Protein AF-A0A225EDK9-F1 (afdb_monomer_lite)

Foldseek 3Di:
DDLVVLLVVCVVDPQLDLVPPPDPVSNVCCVVDVVSVVVSVVVVVVVVVVVPPDDPPVVVVVVVVVVCVVCVPPPPPPPDPDPPPDPPPCVVVVVVVVVVVVVVVVVVVVPPDPLVPVQLVLLVVLLVLLLVLLVDPDLVVSVVSCVVPLVVSVVCLVPRPHDPLSSVLSVLSSVSSVVSSVDNQLLVQLVSLLVSLVSLLVQLLVLLPDPPRQVVNLSSLQSSLSSCPRGNPVSLVVLVVVCPPPPVSVVSSVVSVVSVVVSLV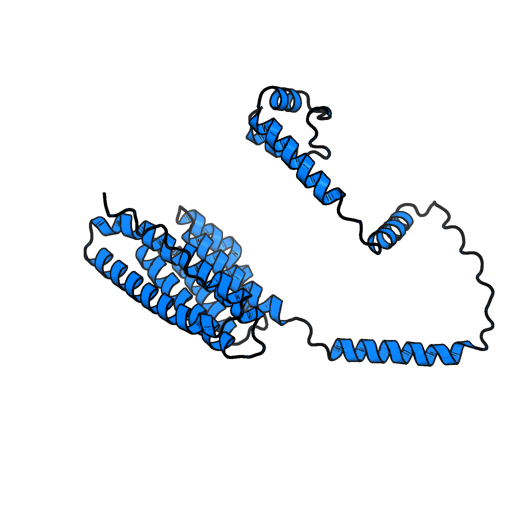SLVVSLVSHDPSSNVSSPPPPPPPPPPPPD

Organism: NCBI:txid1908690

Sequence (295 aa):
MICEQARDWLLRADDPHPDRCPVRVVRAHLQSCGACRQYALDLIRVEGVVRAVPTPAAAHRSQTAFLARLNPTVPVPNPKPMPRRSRAGSWRWVVAASLFVGVATLTFFLTPTRQAHADSEIVEQLVEWNIRLSESKTPAERDRLYQEQSASLRERVQTAKLPERDQALAQQLLDHGAWLTEHDDPLDEAEHFQELADTVLDHLETTAGSSSSGPASETYARLHNKITTHGVNANMTKAERQAQQDEKKKQRLSLIEKRQKKQAEKIAVLAEKLTEAAKKHVKPGRAKHANKAAN

Secondary structure (DSSP, 8-state):
--HHHHHHHHHH-S---GGG---HHHHHHHHH-HHHHHHHHHHHHHHHHHHHSPPPHHHHHHHHHHHHHH-TTS------------TTS-HHHHHHHHHHHHHHHHHHHHS--SGGGHHHHHHHHHHHHHHHHHH-SSHHHHHHHHHHHHHHHHHHHHHS---HHHHHHHHHHHHHHHHHHH---HHHHHHHHHHHHHHHHHHHHHHHTSTT-HHHHHHHHHHHHHIIIIIIIHHHHHHHHHHTT-HHHHHHHHHHHHHHHHHHHHHHHHTTTS-HHHHHHHS----GGGGSS--

Structure (mmCIF, N/CA/C/O backbone):
data_AF-A0A225EDK9-F1
#
_entry.id   AF-A0A225EDK9-F1
#
loop_
_atom_site.group_PDB
_atom_site.id
_atom_site.type_symbol
_atom_site.label_atom_id
_atom_site.label_alt_id
_atom_site.label_comp_id
_atom_site.label_asym_id
_atom_site.label_entity_id
_atom_site.label_seq_id
_atom_site.pdbx_PDB_ins_code
_atom_site.Cartn_x
_atom_site.Cartn_y
_atom_site.Cartn_z
_atom_site.occupancy
_atom_site.B_iso_or_equiv
_atom_site.auth_seq_id
_atom_site.auth_comp_id
_atom_site.auth_asym_id
_atom_site.auth_atom_id
_atom_site.pdbx_PDB_model_num
ATOM 1 N N . MET A 1 1 ? -32.410 19.963 -8.214 1.00 92.69 1 MET A N 1
ATOM 2 C CA . MET A 1 1 ? -31.171 19.182 -8.417 1.00 92.69 1 MET A CA 1
ATOM 3 C C . MET A 1 1 ? -30.314 19.327 -7.175 1.00 92.69 1 MET A C 1
ATOM 5 O O . MET A 1 1 ? -30.179 20.448 -6.690 1.00 92.69 1 MET A O 1
ATOM 9 N N . ILE A 1 2 ? -29.812 18.213 -6.644 1.00 97.62 2 ILE A N 1
ATOM 10 C CA . ILE A 1 2 ? -28.906 18.199 -5.484 1.00 97.62 2 ILE A CA 1
ATOM 11 C C . ILE A 1 2 ? -27.446 18.368 -5.935 1.00 97.62 2 ILE A C 1
ATOM 13 O O . ILE A 1 2 ? -27.133 18.130 -7.101 1.00 97.62 2 ILE A O 1
ATOM 17 N N . CYS A 1 3 ? -26.557 18.775 -5.023 1.00 97.88 3 CYS A N 1
ATOM 18 C CA . CYS A 1 3 ? -25.160 19.098 -5.346 1.00 97.88 3 CYS A CA 1
ATOM 19 C C . CYS A 1 3 ? -24.399 17.935 -6.000 1.00 97.88 3 CYS A C 1
ATOM 21 O O . CYS A 1 3 ? -23.605 18.161 -6.906 1.00 97.88 3 CYS A O 1
ATOM 23 N N . GLU A 1 4 ? -24.652 16.701 -5.566 1.00 97.25 4 GLU A N 1
ATOM 24 C CA . GLU A 1 4 ? -24.021 15.495 -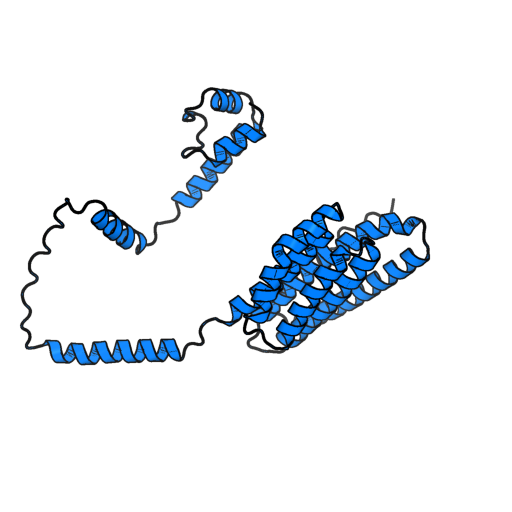6.115 1.00 97.25 4 GLU A CA 1
ATOM 25 C C . GLU A 1 4 ? -24.347 15.309 -7.602 1.00 97.25 4 GLU A C 1
ATOM 27 O O . GLU A 1 4 ? -23.446 15.250 -8.430 1.00 97.25 4 GLU A O 1
ATOM 32 N N . GLN A 1 5 ? -25.630 15.384 -7.969 1.00 97.06 5 GLN A N 1
ATOM 33 C CA . GLN A 1 5 ? -26.075 15.307 -9.365 1.00 97.06 5 GLN A CA 1
ATOM 34 C C . GLN A 1 5 ? -25.492 16.430 -10.236 1.00 97.06 5 GLN A C 1
ATOM 36 O O . GLN A 1 5 ? -25.184 16.212 -11.405 1.00 97.06 5 GLN A O 1
ATOM 41 N N . ALA A 1 6 ? -25.350 17.638 -9.681 1.00 97.38 6 ALA A N 1
ATOM 42 C CA . ALA A 1 6 ? -24.742 18.756 -10.396 1.00 97.38 6 ALA A CA 1
ATOM 43 C C . ALA A 1 6 ? -23.239 18.529 -10.640 1.00 97.38 6 ALA A C 1
ATOM 45 O O . ALA A 1 6 ? -22.747 18.842 -11.722 1.00 97.38 6 ALA A O 1
ATOM 46 N N . ARG A 1 7 ? -22.518 17.960 -9.663 1.00 97.25 7 ARG A N 1
ATOM 47 C CA . ARG A 1 7 ? -21.095 17.604 -9.794 1.00 97.25 7 ARG A CA 1
ATOM 48 C C . ARG A 1 7 ? -20.882 16.490 -10.811 1.00 97.25 7 ARG A C 1
ATOM 50 O O . ARG A 1 7 ? -20.038 16.640 -11.687 1.00 97.25 7 ARG A O 1
ATOM 57 N N . ASP A 1 8 ? -21.688 15.436 -10.747 1.00 97.25 8 ASP A N 1
ATOM 58 C CA . ASP A 1 8 ? -21.642 14.338 -11.714 1.00 97.25 8 ASP A CA 1
ATOM 59 C C . ASP A 1 8 ? -21.910 14.822 -13.137 1.00 97.25 8 ASP A C 1
ATOM 61 O O . ASP A 1 8 ? -21.251 14.387 -14.081 1.00 97.25 8 ASP A O 1
ATOM 65 N N . TRP A 1 9 ? -22.855 15.752 -13.302 1.00 97.19 9 TRP A N 1
ATOM 66 C CA . TRP A 1 9 ? -23.107 16.362 -14.601 1.00 97.19 9 TRP A CA 1
ATOM 67 C C . TRP A 1 9 ? -21.900 17.174 -15.088 1.00 97.19 9 TRP A C 1
ATOM 69 O O . TRP A 1 9 ? -21.488 17.003 -16.232 1.00 97.19 9 TRP A O 1
ATOM 79 N N . LEU A 1 10 ? -21.301 18.009 -14.227 1.00 97.00 10 LEU A N 1
ATOM 80 C CA . LEU A 1 10 ? -20.118 18.811 -14.571 1.00 97.00 10 LEU A CA 1
ATOM 81 C C . LEU A 1 10 ? -18.926 17.947 -15.004 1.00 97.00 10 LEU A C 1
ATOM 83 O O . LEU A 1 10 ? -18.198 18.344 -15.905 1.00 97.00 10 LEU A O 1
ATOM 87 N N . LEU A 1 11 ? -18.747 16.768 -14.403 1.00 97.00 11 LEU A N 1
ATOM 88 C CA . LEU A 1 11 ? -17.681 15.828 -14.765 1.00 97.00 11 LEU A CA 1
ATOM 89 C C . LEU A 1 11 ? -17.900 15.130 -16.115 1.00 97.00 11 LEU A C 1
ATOM 91 O O . LEU A 1 11 ? -16.948 14.607 -16.688 1.00 97.00 11 LEU A O 1
ATOM 95 N N . ARG A 1 12 ? -19.141 15.087 -16.612 1.00 96.00 12 ARG A N 1
ATOM 96 C CA . ARG A 1 12 ? -19.501 14.440 -17.886 1.00 96.00 12 ARG A CA 1
ATOM 97 C C . ARG A 1 12 ? -19.715 15.426 -19.031 1.00 96.00 12 ARG A C 1
ATOM 99 O O . ARG A 1 12 ? -19.874 14.991 -20.166 1.00 96.00 12 ARG A O 1
ATOM 106 N N . ALA A 1 13 ? -19.802 16.720 -18.740 1.00 95.62 13 ALA A N 1
ATOM 107 C CA . ALA A 1 13 ? -20.041 17.747 -19.741 1.00 95.62 13 ALA A CA 1
ATOM 108 C C . ALA A 1 13 ? -18.763 18.052 -20.538 1.00 95.62 13 ALA A C 1
ATOM 110 O O . ALA A 1 13 ? -17.690 18.181 -19.956 1.00 95.62 13 ALA A O 1
ATOM 111 N N . ASP A 1 14 ? -18.901 18.241 -21.853 1.00 94.62 14 ASP A N 1
ATOM 112 C CA . ASP A 1 14 ? -17.787 18.650 -22.725 1.00 94.62 14 ASP A CA 1
ATOM 113 C C . ASP A 1 14 ? -17.281 20.073 -22.422 1.00 94.62 14 ASP A C 1
ATOM 115 O O . ASP A 1 14 ? -16.133 20.401 -22.713 1.00 94.62 14 ASP A O 1
ATOM 119 N N . ASP A 1 15 ? -18.147 20.929 -21.868 1.00 94.81 15 ASP A N 1
ATOM 120 C CA . ASP A 1 15 ? -17.827 22.299 -21.460 1.00 94.81 15 ASP A CA 1
ATOM 121 C C . ASP A 1 15 ? -18.422 22.565 -20.057 1.00 94.81 15 ASP A C 1
ATOM 123 O O . ASP A 1 15 ? -19.650 22.682 -19.922 1.00 94.81 15 ASP A O 1
ATOM 127 N N . PRO A 1 16 ? -17.593 22.652 -18.995 1.00 94.62 16 PRO A N 1
ATOM 128 C CA . PRO A 1 16 ? -18.059 22.897 -17.631 1.00 94.62 16 PRO A CA 1
ATOM 129 C C . PRO A 1 16 ? -18.402 24.374 -17.357 1.00 94.62 16 PRO A C 1
ATOM 131 O O . PRO A 1 16 ? -18.722 24.721 -16.216 1.00 94.62 16 PRO A O 1
ATOM 134 N N . HIS A 1 17 ? -18.348 25.268 -18.356 1.00 95.25 17 HIS A N 1
ATOM 135 C CA . HIS A 1 17 ? -18.571 26.698 -18.143 1.00 95.25 17 HIS A CA 1
ATOM 136 C C . HIS A 1 17 ? -20.023 27.007 -17.715 1.00 95.25 17 HIS A C 1
ATOM 138 O O . HIS A 1 17 ? -20.964 26.733 -18.471 1.00 95.25 17 HIS A O 1
ATOM 144 N N . PRO A 1 18 ? -20.247 27.652 -16.546 1.00 90.12 18 PRO A N 1
ATOM 145 C CA . PRO A 1 18 ? -21.593 27.910 -16.021 1.00 90.12 18 PRO A CA 1
ATOM 146 C C . PRO A 1 18 ? -22.511 28.661 -16.995 1.00 90.12 18 PRO A C 1
ATOM 148 O O . PRO A 1 18 ? -23.692 28.335 -17.119 1.00 90.12 18 PRO A O 1
ATOM 151 N N . ASP A 1 19 ? -21.953 29.629 -17.725 1.00 92.44 19 ASP A N 1
ATOM 152 C CA . ASP A 1 19 ? -22.689 30.486 -18.663 1.00 92.44 19 ASP A CA 1
ATOM 153 C C . ASP A 1 19 ? -23.064 29.774 -19.970 1.00 92.44 19 ASP A C 1
ATOM 155 O O . ASP A 1 19 ? -24.011 30.173 -20.650 1.00 92.44 19 ASP A O 1
ATOM 159 N N . ARG A 1 20 ? -22.353 28.692 -20.312 1.00 92.50 20 ARG A N 1
ATOM 160 C CA . ARG A 1 20 ? -22.563 27.903 -21.536 1.00 92.50 20 ARG A CA 1
ATOM 161 C C . ARG A 1 20 ? -23.328 26.607 -21.291 1.00 92.50 20 ARG A C 1
ATOM 163 O O . ARG A 1 20 ? -23.677 25.922 -22.246 1.00 92.50 20 ARG A O 1
ATOM 170 N N . CYS A 1 21 ? -23.654 26.294 -20.036 1.00 92.38 21 CYS A N 1
ATOM 171 C CA . CYS A 1 21 ? -24.360 25.073 -19.662 1.00 92.38 21 CYS A CA 1
ATOM 172 C C . CYS A 1 21 ? -25.733 24.982 -20.367 1.00 92.38 21 CYS A C 1
ATOM 174 O O . CYS A 1 21 ? -26.620 25.786 -20.054 1.00 92.38 21 CYS A O 1
ATOM 176 N N . PRO A 1 22 ? -25.967 24.025 -21.290 1.00 92.81 22 PRO A N 1
ATOM 177 C CA . PRO A 1 22 ? -27.216 23.942 -22.055 1.00 92.81 22 PRO A CA 1
ATOM 178 C C . PRO A 1 22 ? -28.409 23.492 -21.197 1.00 92.81 22 PRO A C 1
ATOM 180 O O . PRO A 1 22 ? -29.563 23.779 -21.521 1.00 92.81 22 PRO A O 1
ATOM 183 N N . VAL A 1 23 ? -28.150 22.822 -20.070 1.00 96.50 23 VAL A N 1
ATOM 184 C CA . VAL A 1 23 ? -29.186 22.273 -19.191 1.00 96.50 23 VAL A CA 1
ATOM 185 C C . VAL A 1 23 ? -29.660 23.337 -18.200 1.00 96.50 23 VAL A C 1
ATOM 187 O O . VAL A 1 23 ? -28.969 23.673 -17.238 1.00 96.50 23 VAL A O 1
ATOM 190 N N . ARG A 1 24 ? -30.889 23.837 -18.394 1.00 97.00 24 ARG A N 1
ATOM 191 C CA . ARG A 1 24 ? -31.486 24.900 -17.557 1.00 97.00 24 ARG A CA 1
ATOM 192 C C . ARG A 1 24 ? -31.464 24.583 -16.057 1.00 97.00 24 ARG A C 1
ATOM 194 O O . ARG A 1 24 ? -31.187 25.474 -15.261 1.00 97.00 24 ARG A O 1
ATOM 201 N N . VAL A 1 25 ? -31.721 23.329 -15.674 1.00 97.19 25 VAL A N 1
ATOM 202 C CA . VAL A 1 25 ? -31.756 22.904 -14.260 1.00 97.19 25 VAL A CA 1
ATOM 203 C C . VAL A 1 25 ? -30.377 22.990 -13.598 1.00 97.19 25 VAL A C 1
ATOM 205 O O . VAL A 1 25 ? -30.271 23.457 -12.466 1.00 97.19 25 VAL A O 1
ATOM 208 N N . VAL A 1 26 ? -29.319 22.590 -14.308 1.00 96.94 26 VAL A N 1
ATOM 209 C CA . VAL A 1 26 ? -27.936 22.684 -13.817 1.00 96.94 26 VAL A CA 1
ATOM 210 C C . VAL A 1 26 ? -27.524 24.149 -13.722 1.00 96.94 26 VAL A C 1
ATOM 212 O O . VAL A 1 26 ? -27.013 24.577 -12.691 1.00 96.94 26 VAL A O 1
ATOM 215 N N . ARG A 1 27 ? -27.828 24.951 -14.751 1.00 97.56 27 ARG A N 1
ATOM 216 C CA . ARG A 1 27 ? -27.540 26.390 -14.763 1.00 97.56 27 ARG A CA 1
ATOM 217 C C . ARG A 1 27 ? -28.178 27.114 -13.575 1.00 97.56 27 ARG A C 1
ATOM 219 O O . ARG A 1 27 ? -27.490 27.858 -12.882 1.00 97.56 27 ARG A O 1
ATOM 226 N N . ALA A 1 28 ? -29.458 26.857 -13.303 1.00 97.12 28 ALA A N 1
ATOM 227 C CA . ALA A 1 28 ? -30.152 27.423 -12.146 1.00 97.12 28 ALA A CA 1
ATOM 228 C C . ALA A 1 28 ? -29.476 27.018 -10.822 1.00 97.12 28 ALA A C 1
ATOM 230 O O . ALA A 1 28 ? -29.284 27.856 -9.944 1.00 97.12 28 ALA A O 1
ATOM 231 N N . HIS A 1 29 ? -29.035 25.761 -10.701 1.00 98.06 29 HIS A N 1
ATOM 232 C CA . HIS A 1 29 ? -28.317 25.288 -9.516 1.00 98.06 29 HIS A CA 1
ATOM 233 C C . HIS A 1 29 ? -26.944 25.962 -9.341 1.00 98.06 29 HIS A C 1
ATOM 235 O O . HIS A 1 29 ? -26.608 26.378 -8.236 1.00 98.06 29 HIS A O 1
ATOM 241 N N . LEU A 1 30 ? -26.157 26.125 -10.411 1.00 97.50 30 LEU A N 1
ATOM 242 C CA . LEU A 1 30 ? -24.870 26.845 -10.372 1.00 97.50 30 LEU A CA 1
ATOM 243 C C . LEU A 1 30 ? -25.045 28.340 -10.064 1.00 97.50 30 LEU A C 1
ATOM 245 O O . LEU A 1 30 ? -24.148 28.986 -9.512 1.00 97.50 30 LEU A O 1
ATOM 249 N N . GLN A 1 31 ? -26.207 28.901 -10.403 1.00 97.25 31 GLN A N 1
ATOM 250 C CA . GLN A 1 31 ? -26.555 30.267 -10.039 1.00 97.25 31 GLN A CA 1
ATOM 251 C C . GLN A 1 31 ? -26.843 30.401 -8.542 1.00 97.25 31 GLN A C 1
ATOM 253 O O . GLN A 1 31 ? -26.356 31.357 -7.941 1.00 97.25 31 GLN A O 1
ATOM 258 N N . SER A 1 32 ? -27.556 29.439 -7.945 1.00 97.56 32 SER A N 1
ATOM 259 C CA . SER A 1 32 ? -27.961 29.474 -6.535 1.00 97.56 32 SER A CA 1
ATOM 260 C C . SER A 1 32 ? -26.950 28.866 -5.552 1.00 97.56 32 SER A C 1
ATOM 262 O O . SER A 1 32 ? -26.993 29.182 -4.368 1.00 97.56 32 SER A O 1
ATOM 264 N N . CYS A 1 33 ? -26.057 27.976 -5.997 1.00 98.31 33 CYS A N 1
ATOM 265 C CA . CYS A 1 33 ? -25.121 27.250 -5.134 1.00 98.31 33 CYS A CA 1
ATOM 266 C C . CYS A 1 33 ? -23.667 27.696 -5.356 1.00 98.31 33 CYS A C 1
ATOM 268 O O . CYS A 1 33 ? -23.026 27.316 -6.340 1.00 98.31 33 CYS A O 1
ATOM 270 N N . GLY A 1 34 ? -23.112 28.444 -4.395 1.00 97.62 34 GLY A N 1
ATOM 271 C CA . GLY A 1 34 ? -21.727 28.931 -4.452 1.00 97.62 34 GLY A CA 1
ATOM 272 C C . GLY A 1 34 ? -20.676 27.815 -4.494 1.00 97.62 34 GLY A C 1
ATOM 273 O O . GLY A 1 34 ? -19.709 27.918 -5.244 1.00 97.62 34 GLY A O 1
ATOM 274 N N . ALA A 1 35 ?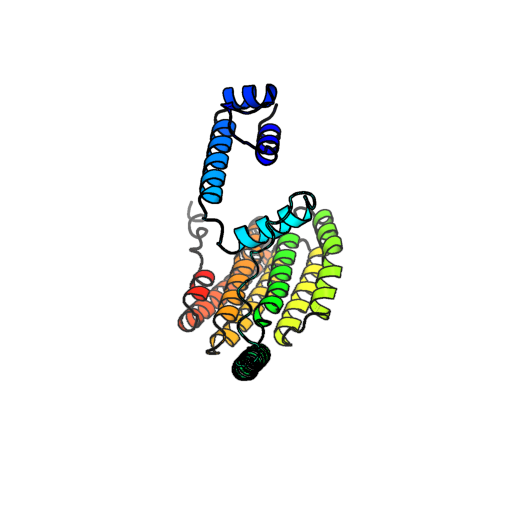 -20.888 26.712 -3.767 1.00 97.50 35 ALA A N 1
ATOM 275 C CA . ALA A 1 35 ? -19.952 25.585 -3.746 1.00 97.50 35 ALA A CA 1
ATOM 276 C C . ALA A 1 35 ? -19.851 24.876 -5.108 1.00 97.50 35 ALA A C 1
ATOM 278 O O . ALA A 1 35 ? -18.752 24.579 -5.573 1.00 97.50 35 ALA A O 1
ATOM 279 N N . CYS A 1 36 ? -20.984 24.634 -5.775 1.00 97.75 36 CYS A N 1
ATOM 280 C CA . CYS A 1 36 ? -20.991 24.037 -7.112 1.00 97.75 36 CYS A CA 1
ATOM 281 C C . CYS A 1 36 ? -20.452 25.006 -8.172 1.00 97.75 36 CYS A C 1
ATOM 283 O O . CYS A 1 36 ? -19.769 24.572 -9.097 1.00 97.75 36 CYS A O 1
ATOM 285 N N . ARG A 1 37 ? -20.683 26.319 -8.019 1.00 98.00 37 ARG A N 1
ATOM 286 C CA . ARG A 1 37 ? -20.066 27.333 -8.885 1.00 98.00 37 ARG A CA 1
ATOM 287 C C . ARG A 1 37 ? -18.541 27.335 -8.760 1.00 98.00 37 ARG A C 1
ATOM 289 O O . ARG A 1 37 ? -17.860 27.337 -9.780 1.00 98.00 37 ARG A O 1
ATOM 296 N N . GLN A 1 38 ? -18.013 27.304 -7.537 1.00 97.56 38 GLN A N 1
ATOM 297 C CA . GLN A 1 38 ? -16.568 27.248 -7.303 1.00 97.56 38 GLN A CA 1
ATOM 298 C C . GLN A 1 38 ? -15.956 25.979 -7.905 1.00 97.56 38 GLN A C 1
ATOM 300 O O . GLN A 1 38 ? -14.953 26.058 -8.605 1.00 97.56 38 GLN A O 1
ATOM 305 N N . TYR A 1 39 ? -16.613 24.832 -7.715 1.00 97.38 39 TYR A N 1
ATOM 306 C CA . TYR A 1 39 ? -16.188 23.567 -8.310 1.00 97.38 39 TYR A CA 1
ATOM 307 C C . TYR A 1 39 ? -16.114 23.631 -9.847 1.00 97.38 39 TYR A C 1
ATOM 309 O O . TYR A 1 39 ? -15.130 23.186 -10.432 1.00 97.38 39 TYR A O 1
ATOM 317 N N . ALA A 1 40 ? -17.101 24.250 -10.508 1.00 97.69 40 ALA A N 1
ATOM 318 C CA . ALA A 1 40 ? -17.065 24.466 -11.956 1.00 97.69 40 ALA A CA 1
ATOM 319 C C . ALA A 1 40 ? -15.884 25.361 -12.387 1.00 97.69 40 ALA A C 1
ATOM 321 O O . ALA A 1 40 ? -15.204 25.051 -13.361 1.00 97.69 40 ALA A O 1
ATOM 322 N N . LEU A 1 41 ? -15.591 26.436 -11.644 1.00 97.19 41 LEU A N 1
ATOM 323 C CA . LEU A 1 41 ? -14.433 27.302 -11.916 1.00 97.19 41 LEU A CA 1
ATOM 324 C C . LEU A 1 41 ? -13.097 26.565 -11.747 1.00 97.19 41 LEU A C 1
ATOM 326 O O . LEU A 1 41 ? -12.165 26.790 -12.521 1.00 97.19 41 LEU A O 1
ATOM 330 N N . ASP A 1 42 ? -12.998 25.677 -10.759 1.00 97.06 42 ASP A N 1
ATOM 331 C CA . ASP A 1 42 ? -11.804 24.861 -10.549 1.00 97.06 42 ASP A CA 1
ATOM 332 C C . ASP A 1 42 ? -11.608 23.845 -11.687 1.00 97.06 42 ASP A C 1
ATOM 334 O O . ASP A 1 42 ? -10.482 23.688 -12.165 1.00 97.06 42 ASP A O 1
ATOM 338 N N . LEU A 1 43 ? -12.686 23.232 -12.196 1.00 97.25 43 LEU A N 1
ATOM 339 C CA . LEU A 1 43 ? -12.631 22.372 -13.387 1.00 97.25 43 LEU A CA 1
ATOM 340 C C . LEU A 1 43 ? -12.153 23.139 -14.628 1.00 97.25 43 LEU A C 1
ATOM 342 O O . LEU A 1 43 ? -11.243 22.671 -15.307 1.00 97.25 43 LEU A O 1
ATOM 346 N N . ILE A 1 44 ? -12.683 24.344 -14.873 1.00 97.38 44 ILE A N 1
ATOM 347 C CA . ILE A 1 44 ? -12.242 25.212 -15.983 1.00 97.38 44 ILE A CA 1
ATOM 348 C C . ILE A 1 44 ? -10.746 25.530 -15.863 1.00 97.38 44 ILE A C 1
ATOM 350 O O . ILE A 1 44 ? -10.022 25.515 -16.859 1.00 97.38 44 ILE A O 1
ATOM 354 N N . ARG A 1 45 ? -10.253 25.796 -14.645 1.00 97.50 45 ARG A N 1
ATOM 355 C CA . ARG A 1 45 ? -8.824 26.050 -14.405 1.00 97.50 45 ARG A CA 1
ATOM 356 C C . ARG A 1 45 ? -7.976 24.830 -14.767 1.00 97.50 45 ARG A C 1
ATOM 358 O O . ARG A 1 45 ? -6.973 24.986 -15.459 1.00 97.50 45 ARG A O 1
ATOM 365 N N . VAL A 1 46 ? -8.359 23.638 -14.303 1.00 96.44 46 VAL A N 1
ATOM 366 C CA . VAL A 1 46 ? -7.634 22.387 -14.591 1.00 96.44 46 VAL A CA 1
ATOM 367 C C . VAL A 1 46 ? -7.637 22.093 -16.087 1.00 96.44 46 VAL A C 1
ATOM 369 O O . VAL A 1 46 ? -6.581 21.827 -16.658 1.00 96.44 46 VAL A O 1
ATOM 372 N N . GLU A 1 47 ? -8.792 22.207 -16.740 1.00 96.00 47 GLU A N 1
ATOM 373 C CA . GLU A 1 47 ? -8.910 22.023 -18.184 1.00 96.00 47 GLU A CA 1
ATOM 374 C C . GLU A 1 47 ? -8.024 23.014 -18.951 1.00 96.00 47 GLU A C 1
ATOM 376 O O . GLU A 1 47 ? -7.311 22.622 -19.875 1.00 96.00 47 GLU A O 1
ATOM 381 N N . GLY A 1 48 ? -7.999 24.282 -18.531 1.00 96.00 48 GLY A N 1
ATOM 382 C CA . GLY A 1 48 ? -7.128 25.304 -19.106 1.00 96.00 48 GLY A CA 1
ATOM 383 C C . GLY A 1 48 ? -5.643 24.950 -18.999 1.00 96.00 48 GLY A C 1
ATOM 384 O O . GLY A 1 48 ? -4.917 25.068 -19.984 1.00 96.00 48 GLY A O 1
ATOM 385 N N . VAL A 1 49 ? -5.196 24.455 -17.839 1.00 96.44 49 VAL A N 1
ATOM 386 C CA . VAL A 1 49 ? -3.810 23.992 -17.642 1.00 96.44 49 VAL A CA 1
ATOM 387 C C . VAL A 1 49 ? -3.491 22.812 -18.559 1.00 96.44 49 VAL A C 1
ATOM 389 O O . VAL A 1 49 ? -2.447 22.813 -19.206 1.00 96.44 49 VAL A O 1
ATOM 392 N N . VAL A 1 50 ? -4.394 21.833 -18.662 1.00 95.00 50 VAL A N 1
ATOM 393 C CA . VAL A 1 50 ? -4.205 20.655 -19.522 1.00 95.00 50 VAL A CA 1
ATOM 394 C C . VAL A 1 50 ? -4.155 21.049 -21.001 1.00 95.00 50 VAL A C 1
ATOM 396 O O . VAL A 1 50 ? -3.272 20.593 -21.722 1.00 95.00 50 VAL A O 1
ATOM 399 N N . ARG A 1 51 ? -5.046 21.937 -21.458 1.00 93.88 51 ARG A N 1
ATOM 400 C CA . ARG A 1 51 ? -5.063 22.435 -22.846 1.00 93.88 51 ARG A CA 1
ATOM 401 C C . ARG A 1 51 ? -3.856 23.311 -23.190 1.00 93.88 51 ARG A C 1
ATOM 403 O O . ARG A 1 51 ? -3.492 23.394 -24.359 1.00 93.88 51 ARG A O 1
ATOM 410 N N . ALA A 1 52 ? -3.243 23.960 -22.201 1.00 95.19 52 ALA A N 1
ATOM 411 C CA . ALA A 1 52 ? -2.030 24.752 -22.390 1.00 95.19 52 ALA A CA 1
ATOM 412 C C . ALA A 1 52 ? -0.765 23.890 -22.557 1.00 95.19 52 ALA A C 1
ATOM 414 O O . ALA A 1 52 ? 0.268 24.408 -22.986 1.00 95.19 52 ALA A O 1
ATOM 415 N N . VAL A 1 53 ? -0.822 22.588 -22.245 1.00 93.12 53 VAL A N 1
ATOM 416 C CA . VAL A 1 53 ? 0.298 21.676 -22.497 1.00 93.12 53 VAL A CA 1
ATOM 417 C C . VAL A 1 53 ? 0.505 21.566 -24.014 1.00 93.12 53 VAL A C 1
ATOM 419 O O . VAL A 1 53 ? -0.415 21.159 -24.729 1.00 93.12 53 VAL A O 1
ATOM 422 N N . PRO A 1 54 ? 1.695 21.917 -24.541 1.00 92.00 54 PRO A N 1
ATOM 423 C CA . PRO A 1 54 ? 1.937 21.877 -25.973 1.00 92.00 54 PRO A CA 1
ATOM 424 C C . PRO A 1 54 ? 1.764 20.450 -26.486 1.00 92.00 54 PRO A C 1
ATOM 426 O O . PRO A 1 54 ? 2.328 19.496 -25.944 1.00 92.00 54 PRO A O 1
ATOM 429 N N . THR A 1 55 ? 0.990 20.305 -27.560 1.00 89.50 55 THR A N 1
ATOM 430 C CA . THR A 1 55 ? 0.840 19.016 -28.231 1.00 89.50 55 THR A CA 1
ATOM 431 C C . THR A 1 55 ? 2.220 18.560 -28.720 1.00 89.50 55 THR A C 1
ATOM 433 O O . THR A 1 55 ? 2.892 19.315 -29.430 1.00 89.50 55 THR A O 1
ATOM 436 N N . PRO A 1 56 ? 2.692 17.354 -28.351 1.00 88.38 56 PRO A N 1
ATOM 437 C CA . PRO A 1 56 ? 4.001 16.892 -28.786 1.00 88.38 56 PRO A CA 1
ATOM 438 C C . PRO A 1 56 ? 4.037 16.836 -30.315 1.00 88.38 56 PRO A C 1
ATOM 440 O O . PRO A 1 56 ? 3.092 16.371 -30.950 1.00 88.38 56 PRO A O 1
ATOM 443 N N . ALA A 1 57 ? 5.147 17.257 -30.928 1.00 83.31 57 ALA A N 1
ATOM 444 C CA . ALA A 1 57 ? 5.269 17.356 -32.389 1.00 83.31 57 ALA A CA 1
ATOM 445 C C . ALA A 1 57 ? 4.959 16.037 -33.137 1.00 83.31 57 ALA A C 1
ATOM 447 O O . ALA A 1 57 ? 4.594 16.039 -34.313 1.00 83.31 57 ALA A O 1
ATOM 448 N N . ALA A 1 58 ? 5.090 14.888 -32.466 1.00 86.12 58 ALA A N 1
ATOM 449 C CA . ALA A 1 58 ? 4.713 13.587 -33.010 1.00 86.12 58 ALA A CA 1
ATOM 450 C C . ALA A 1 58 ? 3.188 13.393 -33.140 1.00 86.12 58 ALA A C 1
ATOM 452 O O . ALA A 1 58 ? 2.748 12.744 -34.087 1.00 86.12 58 ALA A O 1
ATOM 453 N N . ALA A 1 59 ? 2.385 13.986 -32.253 1.00 88.75 59 ALA A N 1
ATOM 454 C CA . ALA A 1 59 ? 0.932 13.826 -32.248 1.00 88.75 59 ALA A CA 1
ATOM 455 C C . ALA A 1 59 ? 0.254 14.496 -33.457 1.00 88.75 59 ALA A C 1
ATOM 457 O O . ALA A 1 59 ? -0.706 13.956 -33.996 1.00 88.75 59 ALA A O 1
ATOM 458 N N . HIS A 1 60 ? 0.800 15.598 -33.983 1.00 85.44 60 HIS A N 1
ATOM 459 C CA . HIS A 1 60 ? 0.304 16.176 -35.240 1.00 85.44 60 HIS A CA 1
ATOM 460 C C . HIS A 1 60 ? 0.487 15.225 -36.434 1.00 85.44 60 HIS A C 1
ATOM 462 O O . HIS A 1 60 ? -0.372 15.146 -37.315 1.00 85.44 60 HIS A O 1
ATOM 468 N N . ARG A 1 61 ? 1.586 14.458 -36.459 1.00 83.06 61 ARG A N 1
ATOM 469 C CA . ARG A 1 61 ? 1.844 13.470 -37.520 1.00 83.06 61 ARG A CA 1
ATOM 470 C C . ARG A 1 61 ? 0.900 12.272 -37.424 1.00 83.06 61 ARG A C 1
ATOM 472 O O . ARG A 1 61 ? 0.409 11.811 -38.449 1.00 83.06 61 ARG A O 1
ATOM 479 N N . SER A 1 62 ? 0.606 11.787 -36.219 1.00 83.75 62 SER A N 1
ATOM 480 C CA . SER A 1 62 ? -0.364 10.699 -36.044 1.00 83.75 62 SER A CA 1
ATOM 481 C C . SER A 1 62 ? -1.798 11.155 -36.320 1.00 83.75 62 SER A C 1
ATOM 483 O O . SER A 1 62 ? -2.533 10.434 -36.988 1.00 83.75 62 SER A O 1
ATOM 485 N N . GLN A 1 63 ? -2.181 12.363 -35.897 1.00 89.69 63 GLN A N 1
ATOM 486 C CA . GLN A 1 63 ? -3.503 12.932 -36.164 1.00 89.69 63 GLN A CA 1
ATOM 487 C C . GLN A 1 63 ? -3.753 13.111 -37.666 1.00 89.69 63 GLN A C 1
ATOM 489 O O . GLN A 1 63 ? -4.792 12.695 -38.168 1.00 89.69 63 GLN A O 1
ATOM 494 N N . THR A 1 64 ? -2.795 13.676 -38.405 1.00 85.81 64 THR A N 1
ATOM 495 C CA . THR A 1 64 ? -2.910 13.837 -39.867 1.00 85.81 64 THR A CA 1
ATOM 496 C C . THR A 1 64 ? -2.990 12.491 -40.587 1.00 85.81 64 THR A C 1
ATOM 498 O O . THR A 1 64 ? -3.854 12.312 -41.444 1.00 85.81 64 THR A O 1
ATOM 501 N N . ALA A 1 65 ? -2.162 11.515 -40.199 1.00 86.19 65 ALA A N 1
ATOM 502 C CA . ALA A 1 65 ? -2.227 10.161 -40.746 1.00 86.19 65 ALA A CA 1
ATOM 503 C C . ALA A 1 65 ? -3.563 9.460 -40.437 1.00 86.19 65 ALA A C 1
ATOM 505 O O . ALA A 1 65 ? -4.089 8.739 -41.282 1.00 86.19 65 ALA A O 1
ATOM 506 N N . PHE A 1 66 ? -4.123 9.673 -39.245 1.00 87.94 66 PHE A N 1
ATOM 507 C CA . PHE A 1 66 ? -5.415 9.119 -38.847 1.00 87.94 66 PHE A CA 1
ATOM 508 C C . PHE A 1 66 ? -6.577 9.761 -39.615 1.00 87.94 66 PHE A C 1
ATOM 510 O O . PHE A 1 66 ? -7.400 9.047 -40.184 1.00 87.94 66 PHE A O 1
ATOM 517 N N . LEU A 1 67 ? -6.614 11.093 -39.716 1.00 87.75 67 LEU A N 1
ATOM 518 C CA . LEU A 1 67 ? -7.647 11.811 -40.470 1.00 87.75 67 LEU A CA 1
ATOM 519 C C . LEU A 1 67 ? -7.627 11.455 -41.964 1.00 87.75 67 LEU A C 1
ATOM 521 O O . LEU A 1 67 ? -8.687 11.304 -42.568 1.00 87.75 67 LEU A O 1
ATOM 525 N N . ALA A 1 68 ? -6.441 11.233 -42.540 1.00 85.00 68 ALA A N 1
ATOM 526 C CA . ALA A 1 68 ? -6.301 10.755 -43.915 1.00 85.00 68 ALA A CA 1
ATOM 527 C C . ALA A 1 68 ? -6.903 9.351 -44.131 1.00 85.00 68 ALA A C 1
ATOM 529 O O . ALA A 1 68 ? -7.349 9.043 -45.232 1.00 85.00 68 ALA A O 1
ATOM 530 N N . ARG A 1 69 ? -6.951 8.501 -43.093 1.00 85.00 69 ARG A N 1
ATOM 531 C CA . ARG A 1 69 ? -7.612 7.184 -43.163 1.00 85.00 69 ARG A CA 1
ATOM 532 C C . ARG A 1 69 ? -9.133 7.286 -43.076 1.00 85.00 69 ARG A C 1
ATOM 534 O O . ARG A 1 69 ? -9.814 6.468 -43.682 1.00 85.00 69 ARG A O 1
ATOM 541 N N . LEU A 1 70 ? -9.655 8.256 -42.323 1.00 87.50 70 LEU A N 1
ATOM 542 C CA . LEU A 1 70 ? -11.100 8.430 -42.133 1.00 87.50 70 LEU A CA 1
ATOM 543 C C . LEU A 1 70 ? -11.793 9.093 -43.330 1.00 87.50 70 LEU A C 1
ATOM 545 O O . LEU A 1 70 ? -12.952 8.793 -43.587 1.00 87.50 70 LEU A O 1
ATOM 549 N N . ASN A 1 71 ? -11.093 9.957 -44.071 1.00 81.38 71 ASN A N 1
ATOM 550 C CA . ASN A 1 71 ? -11.611 10.599 -45.282 1.00 81.38 71 ASN A CA 1
ATOM 551 C C . ASN A 1 71 ? -10.740 10.260 -46.505 1.00 81.38 71 ASN A C 1
ATOM 553 O O . ASN A 1 71 ? -9.961 11.102 -46.958 1.00 81.38 71 ASN A O 1
ATOM 557 N N . PRO A 1 72 ? -10.882 9.049 -47.081 1.00 71.06 72 PRO A N 1
ATOM 558 C CA . PRO A 1 72 ? -10.105 8.627 -48.250 1.00 71.06 72 PRO A CA 1
ATOM 559 C C . PRO A 1 72 ? -10.424 9.430 -49.525 1.00 71.06 72 PRO A C 1
ATOM 561 O O . PRO A 1 72 ? -9.730 9.297 -50.528 1.00 71.06 72 PRO A O 1
ATOM 564 N N . THR A 1 73 ? -11.470 10.261 -49.503 1.00 73.00 73 THR A N 1
ATOM 565 C CA . THR A 1 73 ? -11.924 11.089 -50.627 1.00 73.00 73 THR A CA 1
ATOM 566 C C . THR A 1 73 ? -11.206 12.428 -50.750 1.00 73.00 73 THR A C 1
ATOM 568 O O . THR A 1 73 ? -11.384 13.099 -51.764 1.00 73.00 73 THR A O 1
ATOM 571 N N . VAL A 1 74 ? -10.383 12.831 -49.776 1.00 65.31 74 VAL A N 1
ATOM 572 C CA . VAL A 1 74 ? -9.490 13.980 -49.965 1.00 65.31 74 VAL A CA 1
ATOM 573 C C . VAL A 1 74 ? -8.298 13.482 -50.782 1.00 65.31 74 VAL A C 1
ATOM 575 O O . VAL A 1 74 ? -7.512 12.692 -50.253 1.00 65.31 74 VAL A O 1
ATOM 578 N N . PRO A 1 75 ? -8.135 13.895 -52.055 1.00 64.31 75 PRO A N 1
ATOM 579 C CA . PRO A 1 75 ? -6.960 13.528 -52.824 1.00 64.31 75 PRO A CA 1
ATOM 580 C C . PRO A 1 75 ? -5.742 14.067 -52.081 1.00 64.31 75 PRO A C 1
ATOM 582 O O . PRO A 1 75 ? -5.513 15.277 -52.028 1.00 64.31 75 PRO A O 1
ATOM 585 N N . VAL A 1 76 ? -4.980 13.164 -51.463 1.00 64.62 76 VAL A N 1
ATOM 586 C CA . VAL A 1 76 ? -3.674 13.496 -50.902 1.00 64.62 76 VAL A CA 1
ATOM 587 C C . VAL A 1 76 ? -2.901 14.131 -52.055 1.00 64.62 76 VAL A C 1
ATOM 589 O O . VAL A 1 76 ? -2.783 13.481 -53.099 1.00 64.62 76 VAL A O 1
ATOM 592 N N . PRO A 1 77 ? -2.447 15.396 -51.941 1.00 62.81 77 PRO A N 1
ATOM 593 C CA . PRO A 1 77 ? -1.725 16.047 -53.017 1.00 62.81 77 PRO A CA 1
ATOM 594 C C . PRO A 1 77 ? -0.576 15.129 -53.391 1.00 62.81 77 PRO A C 1
ATOM 596 O O . PRO A 1 77 ? 0.284 14.831 -52.560 1.00 62.81 77 PRO A O 1
ATOM 599 N N . ASN A 1 78 ? -0.649 14.621 -54.621 1.00 61.62 78 ASN A N 1
ATOM 600 C CA . ASN A 1 78 ? 0.296 13.660 -55.150 1.00 61.62 78 ASN A CA 1
ATOM 601 C C . ASN A 1 78 ? 1.680 14.264 -54.901 1.00 61.62 78 ASN A C 1
ATOM 603 O O . ASN A 1 78 ? 1.935 15.363 -55.415 1.00 61.62 78 ASN A O 1
ATOM 607 N N . PRO A 1 79 ? 2.524 13.661 -54.040 1.00 64.88 79 PRO A N 1
ATOM 608 C CA . PRO A 1 79 ? 3.809 14.251 -53.720 1.00 64.88 79 PRO A CA 1
ATOM 609 C C . PRO A 1 79 ? 4.509 14.491 -55.051 1.00 64.88 79 PRO A C 1
ATOM 611 O O . PRO A 1 79 ? 4.658 13.552 -55.838 1.00 64.88 79 PRO A O 1
ATOM 614 N N . LYS A 1 80 ? 4.836 15.763 -55.345 1.00 59.47 80 LYS A N 1
ATOM 615 C CA . LYS A 1 80 ? 5.498 16.147 -56.598 1.00 59.47 80 LYS A CA 1
ATOM 616 C C . LYS A 1 80 ? 6.608 15.130 -56.841 1.00 59.47 80 LYS A C 1
ATOM 618 O O . LYS A 1 80 ? 7.364 14.889 -55.894 1.00 59.47 80 LYS A O 1
ATOM 623 N N . PRO A 1 81 ? 6.687 14.514 -58.036 1.00 53.03 81 PRO A N 1
ATOM 624 C CA . PRO A 1 81 ? 7.674 13.487 -58.311 1.00 53.03 81 PRO A CA 1
ATOM 625 C C . PRO A 1 81 ? 9.033 14.063 -57.945 1.00 53.03 81 PRO A C 1
ATOM 627 O O . PRO A 1 81 ? 9.514 14.998 -58.587 1.00 53.03 81 PRO A O 1
ATOM 630 N N . MET A 1 82 ? 9.605 13.570 -56.843 1.00 53.69 82 MET A N 1
ATOM 631 C CA . MET A 1 82 ? 10.941 13.978 -56.451 1.00 53.69 82 MET A CA 1
ATOM 632 C C . MET A 1 82 ? 11.836 13.682 -57.652 1.00 53.69 82 MET A C 1
ATOM 634 O O . MET A 1 82 ? 11.696 12.604 -58.246 1.00 53.69 82 MET A O 1
ATOM 638 N N . PRO A 1 83 ? 12.712 14.619 -58.053 1.00 55.75 83 PRO A N 1
ATOM 639 C CA . PRO A 1 83 ? 13.624 14.383 -59.156 1.00 55.75 83 PRO A CA 1
ATOM 640 C C . PRO A 1 83 ? 14.314 13.049 -58.900 1.00 55.75 83 PRO A C 1
ATOM 642 O O . PRO A 1 83 ? 14.899 12.845 -57.832 1.00 55.75 83 PRO A O 1
ATOM 645 N N . ARG A 1 84 ? 14.160 12.122 -59.854 1.00 51.91 84 ARG A N 1
ATOM 646 C CA . ARG A 1 84 ? 14.804 10.807 -59.872 1.00 51.91 84 ARG A CA 1
ATOM 647 C C . ARG A 1 84 ? 16.310 11.037 -59.738 1.00 51.91 84 ARG A C 1
ATOM 649 O O . ARG A 1 84 ? 17.012 11.182 -60.734 1.00 51.91 84 ARG A O 1
ATOM 656 N N . ARG A 1 85 ? 16.812 11.095 -58.502 1.00 52.38 85 ARG A N 1
ATOM 657 C CA . ARG A 1 85 ? 18.241 10.993 -58.226 1.00 52.38 85 ARG A CA 1
ATOM 658 C C . ARG A 1 85 ? 18.662 9.639 -58.772 1.00 52.38 85 ARG A C 1
ATOM 660 O O . ARG A 1 85 ? 18.097 8.606 -58.409 1.00 52.38 85 ARG A O 1
ATOM 667 N N . SER A 1 86 ? 19.571 9.688 -59.735 1.00 52.56 86 SER A N 1
ATOM 668 C CA . SER A 1 86 ? 20.097 8.543 -60.456 1.00 52.56 86 SER A CA 1
ATOM 669 C C . SER A 1 86 ? 20.477 7.429 -59.476 1.00 52.56 86 SER A C 1
ATOM 671 O O . SER A 1 86 ? 21.195 7.635 -58.497 1.00 52.56 86 SER A O 1
ATOM 673 N N . ARG A 1 87 ? 19.986 6.216 -59.752 1.00 50.97 87 ARG A N 1
ATOM 674 C CA . ARG A 1 87 ? 20.215 4.992 -58.962 1.00 50.97 87 ARG A CA 1
ATOM 675 C C . ARG A 1 87 ? 21.686 4.533 -58.914 1.00 50.97 87 ARG A C 1
ATOM 677 O O . ARG A 1 87 ? 21.968 3.467 -58.386 1.00 50.97 87 ARG A O 1
ATOM 684 N N . ALA A 1 88 ? 22.628 5.325 -59.423 1.00 53.31 88 ALA A N 1
ATOM 685 C CA . ALA A 1 88 ? 24.050 4.987 -59.458 1.00 53.31 88 ALA A CA 1
ATOM 686 C C . ALA A 1 88 ? 24.806 5.337 -58.157 1.00 53.31 88 ALA A C 1
ATOM 688 O O . ALA A 1 88 ? 25.942 4.912 -57.982 1.00 53.31 88 ALA A O 1
ATOM 689 N N . GLY A 1 89 ? 24.191 6.082 -57.225 1.00 54.66 89 GLY A N 1
ATOM 690 C CA . GLY A 1 89 ? 24.834 6.509 -55.970 1.00 54.66 89 GLY A CA 1
ATOM 691 C C . GLY A 1 89 ? 24.312 5.857 -54.682 1.00 54.66 89 GLY A C 1
ATOM 692 O O . GLY A 1 89 ? 24.787 6.200 -53.601 1.00 54.66 89 GLY A O 1
ATOM 693 N N . SER A 1 90 ? 23.319 4.960 -54.746 1.00 50.28 90 SER A N 1
ATOM 694 C CA . SER A 1 90 ? 22.577 4.514 -53.551 1.00 50.28 90 SER A CA 1
ATOM 695 C C . SER A 1 90 ? 23.146 3.284 -52.840 1.00 50.28 90 SER A C 1
ATOM 697 O O . SER A 1 90 ? 22.791 3.064 -51.686 1.00 50.28 90 SER A O 1
ATOM 699 N N . TRP A 1 91 ? 24.047 2.504 -53.451 1.00 55.78 91 TRP A N 1
ATOM 700 C CA . TRP A 1 91 ? 24.606 1.316 -52.779 1.00 55.78 91 TRP A CA 1
ATOM 701 C C . TRP A 1 91 ? 25.409 1.703 -51.525 1.00 55.78 91 TRP A C 1
ATOM 703 O O . TRP A 1 91 ? 25.298 1.063 -50.482 1.00 55.78 91 TRP A O 1
ATOM 713 N N . ARG A 1 92 ? 26.127 2.833 -51.567 1.00 57.66 92 ARG A N 1
ATOM 714 C CA . ARG A 1 92 ? 26.895 3.331 -50.413 1.00 57.66 92 ARG A CA 1
ATOM 715 C C . ARG A 1 92 ? 26.021 3.685 -49.202 1.00 57.66 92 ARG A C 1
ATOM 717 O O . ARG A 1 92 ? 26.478 3.545 -48.074 1.00 57.66 92 ARG A O 1
ATOM 724 N N . TRP A 1 93 ? 24.761 4.070 -49.414 1.00 57.97 93 TRP A N 1
ATOM 725 C CA . TRP A 1 93 ? 23.829 4.383 -48.324 1.00 57.97 93 TRP A CA 1
ATOM 726 C C . TRP A 1 93 ? 23.116 3.150 -47.761 1.00 57.97 93 TRP A C 1
ATOM 728 O O . TRP A 1 93 ? 22.771 3.148 -46.582 1.00 57.97 93 TRP A O 1
ATOM 738 N N . VAL A 1 94 ? 22.949 2.085 -48.555 1.00 63.53 94 VAL A N 1
ATOM 739 C CA . VAL A 1 94 ? 22.373 0.816 -48.072 1.00 63.53 94 VAL A CA 1
ATOM 740 C C . VAL A 1 94 ? 23.265 0.199 -46.995 1.00 63.53 94 VAL A C 1
ATOM 742 O O . VAL A 1 94 ? 22.749 -0.179 -45.950 1.00 63.53 94 VAL A O 1
ATOM 745 N N . VAL A 1 95 ? 24.590 0.200 -47.192 1.00 66.38 95 VAL A N 1
ATOM 746 C CA . VAL A 1 95 ? 25.552 -0.324 -46.201 1.00 66.38 95 VAL A CA 1
ATOM 747 C C . VAL A 1 95 ? 25.490 0.467 -44.889 1.00 66.38 95 VAL A C 1
ATOM 749 O O . VAL A 1 95 ? 25.456 -0.126 -43.810 1.00 66.38 95 VAL A O 1
ATOM 752 N N . ALA A 1 96 ? 25.404 1.799 -44.972 1.00 66.06 96 ALA A N 1
ATOM 753 C CA . ALA A 1 96 ? 25.284 2.659 -43.796 1.00 66.06 96 ALA A CA 1
ATOM 754 C C . ALA A 1 96 ? 23.964 2.422 -43.040 1.00 66.06 96 ALA A C 1
ATOM 756 O O . ALA A 1 96 ? 23.976 2.285 -41.818 1.00 66.06 96 ALA A O 1
ATOM 757 N N . ALA A 1 97 ? 22.836 2.302 -43.747 1.00 71.69 97 ALA A N 1
ATOM 758 C CA . ALA A 1 97 ? 21.539 2.028 -43.128 1.00 71.69 97 ALA A CA 1
ATOM 759 C C . ALA A 1 97 ? 21.498 0.647 -42.449 1.00 71.69 97 ALA A C 1
ATOM 761 O O . ALA A 1 97 ? 20.993 0.537 -41.334 1.00 71.69 97 ALA A O 1
ATOM 762 N N . SER A 1 98 ? 22.083 -0.390 -43.059 1.00 73.19 98 SER A N 1
ATOM 763 C CA . SER A 1 98 ? 22.188 -1.716 -42.433 1.00 73.19 98 SER A CA 1
ATOM 764 C C . SER A 1 98 ? 23.090 -1.723 -41.197 1.00 73.19 98 SER A C 1
ATOM 766 O O . SER A 1 98 ? 22.789 -2.437 -40.245 1.00 73.19 98 SER A O 1
ATOM 768 N N . LEU A 1 99 ? 24.141 -0.896 -41.162 1.00 78.88 99 LEU A N 1
ATOM 769 C CA . LEU A 1 99 ? 24.974 -0.716 -39.969 1.00 78.88 99 LEU A CA 1
ATOM 770 C C . LEU A 1 99 ? 24.195 -0.031 -38.843 1.00 78.88 99 LEU A C 1
ATOM 772 O O . LEU A 1 99 ? 24.258 -0.489 -37.709 1.00 78.88 99 LEU A O 1
ATOM 776 N N . PHE A 1 100 ? 23.402 1.002 -39.142 1.00 79.06 100 PHE A N 1
ATOM 777 C CA . PHE A 1 100 ? 22.549 1.643 -38.135 1.00 79.06 100 PHE A CA 1
ATOM 778 C C . PHE A 1 100 ? 21.456 0.716 -37.611 1.00 79.06 100 PHE A C 1
ATOM 780 O O . PHE A 1 100 ? 21.231 0.686 -36.406 1.00 79.06 100 PHE A O 1
ATOM 787 N N . VAL A 1 101 ? 20.805 -0.067 -38.477 1.00 80.75 101 VAL A N 1
ATOM 788 C CA . VAL A 1 101 ? 19.816 -1.061 -38.037 1.00 80.75 101 VAL A CA 1
ATOM 789 C C . VAL A 1 101 ? 20.501 -2.157 -37.227 1.00 80.75 101 VAL A C 1
ATOM 791 O O . VAL A 1 101 ? 20.020 -2.484 -36.152 1.00 80.75 101 VAL A O 1
ATOM 794 N N . GLY A 1 102 ? 21.650 -2.670 -37.669 1.00 81.94 102 GLY A N 1
ATOM 795 C CA . GLY A 1 102 ? 22.420 -3.675 -36.934 1.00 81.94 102 GLY A CA 1
ATOM 796 C C . GLY A 1 102 ? 22.857 -3.183 -35.555 1.00 81.94 102 GLY A C 1
ATOM 797 O O . GLY A 1 102 ? 22.616 -3.866 -34.565 1.00 81.94 102 GLY A O 1
ATOM 798 N N . VAL A 1 103 ? 23.410 -1.970 -35.466 1.00 83.69 103 VAL A N 1
ATOM 799 C CA . VAL A 1 103 ? 23.818 -1.353 -34.196 1.00 83.69 103 VAL A CA 1
ATOM 800 C C . VAL A 1 103 ? 22.608 -1.048 -33.320 1.00 83.69 103 VAL A C 1
ATOM 802 O O . VAL A 1 103 ? 22.665 -1.346 -32.138 1.00 83.69 103 VAL A O 1
ATOM 805 N N . ALA A 1 104 ? 21.506 -0.523 -33.863 1.00 79.06 104 ALA A N 1
ATOM 806 C CA . ALA A 1 104 ? 20.285 -0.264 -33.096 1.00 79.06 104 ALA A CA 1
ATOM 807 C C . ALA A 1 104 ? 19.632 -1.556 -32.584 1.00 79.06 104 ALA A C 1
ATOM 809 O O . ALA A 1 104 ? 19.123 -1.595 -31.470 1.00 79.06 104 ALA A O 1
ATOM 810 N N . THR A 1 105 ? 19.672 -2.627 -33.376 1.00 81.44 105 THR A N 1
ATOM 811 C CA . THR A 1 105 ? 19.145 -3.937 -32.977 1.00 81.44 105 THR A CA 1
ATOM 812 C C . THR A 1 105 ? 20.039 -4.540 -31.899 1.00 81.44 105 THR A C 1
ATOM 814 O O . THR A 1 105 ? 19.547 -4.980 -30.867 1.00 81.44 105 THR A O 1
ATOM 817 N N . LEU A 1 106 ? 21.361 -4.480 -32.076 1.00 84.94 106 LEU A N 1
ATOM 818 C CA . LEU A 1 106 ? 22.322 -4.970 -31.093 1.00 84.94 106 LEU A CA 1
ATOM 819 C C . LEU A 1 106 ? 22.245 -4.176 -29.782 1.00 84.94 106 LEU A C 1
ATOM 821 O O . LEU A 1 106 ? 22.232 -4.774 -28.712 1.00 84.94 106 LEU A O 1
ATOM 825 N N . THR A 1 107 ? 22.132 -2.845 -29.840 1.00 81.12 107 THR A N 1
ATOM 826 C CA . THR A 1 107 ? 21.948 -2.026 -28.636 1.00 81.12 107 THR A CA 1
ATOM 827 C C . THR A 1 107 ? 20.595 -2.267 -27.992 1.00 81.12 107 THR A C 1
ATOM 829 O O . THR A 1 107 ? 20.543 -2.268 -26.771 1.00 81.12 107 THR A O 1
ATOM 832 N N . PHE A 1 108 ? 19.529 -2.543 -28.750 1.00 78.81 108 PHE A N 1
ATOM 833 C CA . PHE A 1 108 ? 18.220 -2.913 -28.202 1.00 78.81 108 PHE A CA 1
ATOM 834 C C . PHE A 1 108 ? 18.234 -4.277 -27.495 1.00 78.81 108 PHE A C 1
ATOM 836 O O . PHE A 1 108 ? 17.627 -4.416 -26.441 1.00 78.81 108 PHE A O 1
ATOM 843 N N . PHE A 1 109 ? 18.963 -5.268 -28.019 1.00 79.25 109 PHE A N 1
ATOM 844 C CA . PHE A 1 109 ? 19.111 -6.574 -27.362 1.00 79.25 109 PHE A CA 1
ATOM 845 C C . PHE A 1 109 ? 20.091 -6.556 -26.181 1.00 79.25 109 PHE A C 1
ATOM 847 O O . PHE A 1 109 ? 19.951 -7.362 -25.264 1.00 79.25 109 PHE A O 1
ATOM 854 N N . LEU A 1 110 ? 21.074 -5.650 -26.187 1.00 78.81 110 LEU A N 1
ATOM 855 C CA . LEU A 1 110 ? 22.038 -5.490 -25.093 1.00 78.81 110 LEU A CA 1
ATOM 856 C C . LEU A 1 110 ? 21.595 -4.483 -24.029 1.00 78.81 110 LEU A C 1
ATOM 858 O O . LEU A 1 110 ? 22.160 -4.482 -22.937 1.00 78.81 110 LEU A O 1
ATOM 862 N N . THR A 1 111 ? 20.615 -3.619 -24.312 1.00 63.12 111 THR A N 1
ATOM 863 C CA . THR A 1 111 ? 20.028 -2.783 -23.265 1.00 63.12 111 THR A CA 1
ATOM 864 C C . THR A 1 111 ? 19.081 -3.659 -22.457 1.00 63.12 111 THR A C 1
ATOM 866 O O . THR A 1 111 ? 18.096 -4.144 -23.012 1.00 63.12 111 THR A O 1
ATOM 869 N N . PRO A 1 112 ? 19.353 -3.892 -21.159 1.00 58.38 112 PRO A N 1
ATOM 870 C CA . PRO A 1 112 ? 18.453 -4.661 -20.320 1.00 58.38 112 PRO A CA 1
ATOM 871 C C . PRO A 1 112 ? 17.087 -3.980 -20.367 1.00 58.38 112 PRO A C 1
ATOM 873 O O . PRO A 1 112 ? 16.920 -2.846 -19.908 1.00 58.38 112 PRO A O 1
ATOM 876 N N . THR A 1 113 ? 16.113 -4.648 -20.989 1.00 54.03 113 THR A N 1
ATOM 877 C CA . THR A 1 113 ? 14.720 -4.209 -20.964 1.00 54.03 113 THR A CA 1
ATOM 878 C C . THR A 1 113 ? 14.353 -3.986 -19.506 1.00 54.03 113 THR A C 1
ATOM 880 O O . THR A 1 113 ? 14.679 -4.835 -18.679 1.00 54.03 113 THR A O 1
ATOM 883 N N . ARG A 1 114 ? 13.728 -2.845 -19.185 1.00 54.94 114 ARG A N 1
ATOM 884 C CA . ARG A 1 114 ? 13.303 -2.442 -17.831 1.00 54.94 114 ARG A CA 1
ATOM 885 C C . ARG A 1 114 ? 12.256 -3.413 -17.247 1.00 54.94 114 ARG A C 1
ATOM 887 O O . ARG A 1 114 ? 11.121 -3.028 -17.009 1.00 54.94 114 ARG A O 1
ATOM 894 N N . GLN A 1 115 ? 12.622 -4.674 -17.033 1.00 56.84 115 GLN A N 1
ATOM 895 C CA . GLN A 1 115 ? 11.820 -5.684 -16.344 1.00 56.84 115 GLN A CA 1
ATOM 896 C C . GLN A 1 115 ? 11.701 -5.345 -14.854 1.00 56.84 115 GLN A C 1
ATOM 898 O O . GLN A 1 115 ? 10.658 -5.572 -14.257 1.00 56.84 115 GLN A O 1
ATOM 903 N N . ALA A 1 116 ? 12.692 -4.635 -14.304 1.00 56.44 116 ALA A N 1
ATOM 904 C CA . ALA A 1 116 ? 12.784 -4.276 -12.890 1.00 56.44 116 ALA A CA 1
ATOM 905 C C . ALA A 1 116 ? 11.654 -3.380 -12.327 1.00 56.44 116 ALA A C 1
ATOM 907 O O . ALA A 1 116 ? 11.692 -3.059 -11.145 1.00 56.44 116 ALA A O 1
ATOM 908 N N . HIS A 1 117 ? 10.679 -2.928 -13.126 1.00 61.19 117 HIS A N 1
ATOM 909 C CA . HIS A 1 117 ? 9.534 -2.156 -12.611 1.00 61.19 117 HIS A CA 1
ATOM 910 C C . HIS A 1 117 ? 8.216 -2.929 -12.587 1.00 61.19 117 HIS A C 1
ATOM 912 O O . HIS A 1 117 ? 7.373 -2.623 -11.748 1.00 61.19 117 HIS A O 1
ATOM 918 N N . ALA A 1 118 ? 8.038 -3.932 -13.451 1.00 65.75 118 ALA A N 1
ATOM 919 C CA . ALA A 1 118 ? 6.801 -4.714 -13.468 1.00 65.75 118 ALA A CA 1
ATOM 920 C C . ALA A 1 118 ? 6.697 -5.635 -12.238 1.00 65.75 118 ALA A C 1
ATOM 922 O O . ALA A 1 118 ? 5.614 -5.827 -11.691 1.00 65.75 118 ALA A O 1
ATOM 923 N N . ASP A 1 119 ? 7.835 -6.145 -11.763 1.00 77.88 119 ASP A N 1
ATOM 924 C CA . ASP A 1 119 ? 7.888 -7.122 -10.672 1.00 77.88 119 ASP A CA 1
ATOM 925 C C . ASP A 1 119 ? 7.525 -6.496 -9.313 1.00 77.88 119 ASP A C 1
ATOM 927 O O . ASP A 1 119 ? 6.749 -7.060 -8.541 1.00 77.88 119 ASP A O 1
ATOM 931 N N . SER A 1 120 ? 7.988 -5.269 -9.051 1.00 83.88 120 SER A N 1
ATOM 932 C CA . SER A 1 120 ? 7.661 -4.539 -7.819 1.00 83.88 120 SER A CA 1
ATOM 933 C C . SER A 1 120 ? 6.200 -4.089 -7.746 1.00 83.88 120 SER A C 1
ATOM 935 O O . SER A 1 120 ? 5.661 -3.884 -6.658 1.00 83.88 120 SER A O 1
ATOM 937 N N . GLU A 1 121 ? 5.548 -3.936 -8.901 1.00 93.50 121 GLU A N 1
ATOM 938 C CA . GLU A 1 121 ? 4.162 -3.478 -8.979 1.00 93.50 121 GLU A CA 1
ATOM 939 C C . GLU A 1 121 ? 3.195 -4.504 -8.372 1.00 93.50 121 GLU A C 1
ATOM 941 O O . GLU A 1 121 ? 2.226 -4.130 -7.714 1.00 93.50 121 GLU A O 1
ATOM 946 N N . ILE A 1 122 ? 3.469 -5.803 -8.534 1.00 96.25 122 ILE A N 1
ATOM 947 C CA . ILE A 1 122 ? 2.613 -6.870 -7.992 1.00 96.25 122 ILE A CA 1
ATOM 948 C C . ILE A 1 122 ? 2.630 -6.853 -6.462 1.00 96.25 122 ILE A C 1
ATOM 950 O O . ILE A 1 122 ? 1.569 -6.912 -5.841 1.00 96.25 122 ILE A O 1
ATOM 954 N N . VAL A 1 123 ? 3.810 -6.711 -5.851 1.00 96.75 123 VAL A N 1
ATOM 955 C CA . VAL A 1 123 ? 3.944 -6.619 -4.388 1.00 96.75 123 VAL A CA 1
ATOM 956 C C . VAL A 1 123 ? 3.220 -5.377 -3.858 1.00 96.75 123 VAL A C 1
ATOM 958 O O . VAL A 1 123 ? 2.487 -5.463 -2.875 1.00 96.75 123 VAL A O 1
ATOM 961 N N . GLU A 1 124 ? 3.346 -4.230 -4.534 1.00 96.75 124 GLU A N 1
ATOM 962 C CA . GLU A 1 124 ? 2.633 -3.003 -4.152 1.00 96.75 124 GLU A CA 1
ATOM 963 C C . GLU A 1 124 ? 1.110 -3.160 -4.217 1.00 96.75 124 GLU A C 1
ATOM 965 O O . GLU A 1 124 ? 0.399 -2.734 -3.301 1.00 96.75 124 GLU A O 1
ATOM 970 N N . GLN A 1 125 ? 0.603 -3.816 -5.260 1.00 97.56 125 GLN A N 1
ATOM 971 C CA . GLN A 1 125 ? -0.823 -4.096 -5.400 1.00 97.56 125 GLN A CA 1
ATOM 972 C C . GLN A 1 125 ? -1.337 -5.082 -4.341 1.00 97.56 125 GLN A C 1
ATOM 974 O O . GLN A 1 125 ? -2.442 -4.895 -3.830 1.00 97.56 125 GLN A O 1
ATOM 979 N N . LEU A 1 126 ? -0.543 -6.089 -3.967 1.00 98.19 126 LEU A N 1
ATOM 980 C CA . LEU A 1 126 ? -0.870 -7.022 -2.883 1.00 98.19 126 LEU A CA 1
ATOM 981 C C . LEU A 1 126 ? -0.932 -6.324 -1.519 1.00 98.19 126 LEU A C 1
ATOM 983 O O . LEU A 1 126 ? -1.863 -6.573 -0.753 1.00 98.19 126 LEU A O 1
ATOM 987 N N . VAL A 1 127 ? 0.012 -5.423 -1.225 1.00 98.38 127 VAL A N 1
ATOM 988 C CA . VAL A 1 127 ? -0.017 -4.599 -0.004 1.00 98.38 127 VAL A CA 1
ATOM 989 C C . VAL A 1 127 ? -1.272 -3.726 0.027 1.00 98.38 127 VAL A C 1
ATOM 991 O O . VAL A 1 127 ? -1.976 -3.692 1.033 1.00 98.38 127 VAL A O 1
ATOM 994 N N . GLU A 1 128 ? -1.589 -3.053 -1.081 1.00 98.19 128 GLU A N 1
ATOM 995 C CA . GLU A 1 128 ? -2.793 -2.221 -1.184 1.00 98.19 128 GLU A CA 1
ATOM 996 C C . GLU A 1 128 ? -4.083 -3.030 -1.024 1.00 98.19 128 GLU A C 1
ATOM 998 O O . GLU A 1 128 ? -5.042 -2.580 -0.403 1.00 98.19 128 GLU A O 1
ATOM 1003 N N . TRP A 1 129 ? -4.134 -4.231 -1.592 1.00 98.38 129 TRP A N 1
ATOM 1004 C CA . TRP A 1 129 ? -5.269 -5.126 -1.418 1.00 98.38 129 TRP A CA 1
ATOM 1005 C C . TRP A 1 129 ? -5.442 -5.566 0.041 1.00 98.38 129 TRP A C 1
ATOM 1007 O O . TRP A 1 129 ? -6.548 -5.450 0.562 1.00 98.38 129 TRP A O 1
ATOM 1017 N N . ASN A 1 130 ? -4.364 -5.953 0.731 1.00 98.62 130 ASN A N 1
ATOM 1018 C CA . ASN A 1 130 ? -4.408 -6.303 2.157 1.00 98.62 130 ASN A CA 1
ATOM 1019 C C . ASN A 1 130 ? -4.895 -5.140 3.036 1.00 98.62 130 ASN A C 1
ATOM 1021 O O . ASN A 1 130 ? -5.725 -5.337 3.920 1.00 98.62 130 ASN A O 1
ATOM 1025 N N . ILE A 1 131 ? -4.418 -3.920 2.773 1.00 98.50 131 ILE A N 1
ATOM 1026 C CA . ILE A 1 131 ? -4.875 -2.723 3.494 1.00 98.50 131 ILE A CA 1
ATOM 1027 C C . ILE A 1 131 ? -6.375 -2.500 3.264 1.00 98.50 131 ILE A C 1
ATOM 1029 O O . ILE A 1 131 ? -7.111 -2.322 4.229 1.00 98.50 131 ILE A O 1
ATOM 1033 N N . ARG A 1 132 ? -6.857 -2.593 2.015 1.00 98.25 132 ARG A N 1
ATOM 1034 C CA . ARG A 1 132 ? -8.294 -2.462 1.707 1.00 98.25 132 ARG A CA 1
ATOM 1035 C C . ARG A 1 132 ? -9.151 -3.521 2.407 1.00 98.25 132 ARG A C 1
ATOM 1037 O O . ARG A 1 132 ? -10.248 -3.198 2.857 1.00 98.25 132 ARG A O 1
ATOM 1044 N N . LEU A 1 133 ? -8.662 -4.758 2.531 1.00 98.06 133 LEU A N 1
ATOM 1045 C CA . LEU A 1 133 ? -9.352 -5.804 3.294 1.00 98.06 133 LEU A CA 1
ATOM 1046 C C . LEU A 1 133 ? -9.490 -5.415 4.775 1.00 98.06 133 LEU A C 1
ATOM 1048 O O . LEU A 1 133 ? -10.593 -5.445 5.306 1.00 98.06 133 LEU A O 1
ATOM 1052 N N . SER A 1 134 ? -8.413 -4.962 5.418 1.00 98.00 134 SER A N 1
ATOM 1053 C CA . SER A 1 134 ? -8.430 -4.538 6.832 1.00 98.00 134 SER A CA 1
ATOM 1054 C C . SER A 1 134 ? -9.198 -3.226 7.092 1.00 98.00 134 SER A C 1
ATOM 1056 O O . SER A 1 134 ? -9.733 -2.979 8.180 1.00 98.00 134 SER A O 1
ATOM 1058 N N . GLU A 1 135 ? -9.288 -2.348 6.092 1.00 97.38 135 GLU A N 1
ATOM 1059 C CA . GLU A 1 135 ? -10.088 -1.119 6.160 1.00 97.38 135 GLU A CA 1
ATOM 1060 C C . GLU A 1 135 ? -11.588 -1.355 5.899 1.00 97.38 135 GLU A C 1
ATOM 1062 O O . GLU A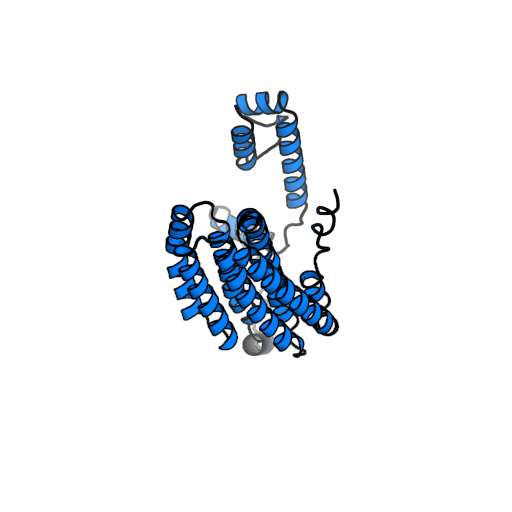 1 135 ? -12.400 -0.455 6.141 1.00 97.38 135 GLU A O 1
ATOM 1067 N N . SER A 1 136 ? -11.972 -2.554 5.448 1.00 97.56 136 SER A N 1
ATOM 1068 C CA . SER A 1 136 ? -13.372 -2.914 5.204 1.00 97.56 136 SER A CA 1
ATOM 1069 C C . SER A 1 136 ? -14.180 -2.872 6.499 1.00 97.56 136 SER A C 1
ATOM 1071 O O . SER A 1 136 ? -13.724 -3.290 7.562 1.00 97.56 136 SER A O 1
ATOM 1073 N N . LYS A 1 137 ? -15.408 -2.347 6.432 1.00 95.38 137 LYS A N 1
ATOM 1074 C CA . LYS A 1 137 ? -16.210 -2.101 7.646 1.00 95.38 137 LYS A CA 1
ATOM 1075 C C . LYS A 1 137 ? -16.929 -3.340 8.149 1.00 95.38 137 LYS A C 1
ATOM 1077 O O . LYS A 1 137 ? -17.360 -3.366 9.300 1.00 95.38 137 LYS A O 1
ATOM 1082 N N . THR A 1 138 ? -17.147 -4.306 7.263 1.00 96.62 138 THR A N 1
ATOM 1083 C CA . THR A 1 138 ? -17.935 -5.502 7.549 1.00 96.62 138 THR A CA 1
ATOM 1084 C C . THR A 1 138 ? -17.231 -6.745 7.008 1.00 96.62 138 THR A C 1
ATOM 1086 O O . THR A 1 138 ? -16.603 -6.653 5.949 1.00 96.62 138 THR A O 1
ATOM 1089 N N . PRO A 1 139 ? -17.385 -7.908 7.665 1.00 97.25 139 PRO A N 1
ATOM 1090 C CA . PRO A 1 139 ? -16.826 -9.167 7.170 1.00 97.25 139 PRO A CA 1
ATOM 1091 C C . PRO A 1 139 ? -17.328 -9.520 5.763 1.00 97.25 139 PRO A C 1
ATOM 1093 O O . PRO A 1 139 ? -16.544 -9.869 4.894 1.00 97.25 139 PRO A O 1
ATOM 1096 N N . ALA A 1 140 ? -18.613 -9.285 5.472 1.00 97.62 140 ALA A N 1
ATOM 1097 C CA . ALA A 1 140 ? -19.187 -9.560 4.151 1.00 97.62 140 ALA A CA 1
ATOM 1098 C C . ALA A 1 140 ? -18.567 -8.714 3.017 1.00 97.62 140 ALA A C 1
ATOM 1100 O O . ALA A 1 140 ? -18.408 -9.192 1.893 1.00 97.62 140 ALA A O 1
ATOM 1101 N N . GLU A 1 141 ? -18.225 -7.448 3.285 1.00 97.75 141 GLU A N 1
ATOM 1102 C CA . GLU A 1 141 ? -17.505 -6.597 2.326 1.00 97.75 141 GLU A CA 1
ATOM 1103 C C . GLU A 1 141 ? -16.079 -7.110 2.098 1.00 97.75 141 GLU A C 1
ATOM 1105 O O . GLU A 1 141 ? -15.620 -7.177 0.957 1.00 97.75 141 GLU A O 1
ATOM 1110 N N . ARG A 1 142 ? -15.413 -7.529 3.178 1.00 98.12 142 ARG A N 1
ATOM 1111 C CA . ARG A 1 142 ? -14.071 -8.108 3.148 1.00 98.12 142 ARG A CA 1
ATOM 1112 C C . ARG A 1 142 ? -14.032 -9.401 2.329 1.00 98.12 142 ARG A C 1
ATOM 1114 O O . ARG A 1 142 ? -13.212 -9.516 1.420 1.00 98.12 142 ARG A O 1
ATOM 1121 N N . ASP A 1 143 ? -14.973 -10.313 2.569 1.00 98.31 143 ASP A N 1
ATOM 1122 C CA . ASP A 1 143 ? -15.136 -11.557 1.808 1.00 98.31 143 ASP A CA 1
ATOM 1123 C C . ASP A 1 143 ? -15.337 -11.274 0.324 1.00 98.31 143 ASP A C 1
ATOM 1125 O O . ASP A 1 143 ? -14.676 -11.861 -0.534 1.00 98.31 143 ASP A O 1
ATOM 1129 N N . ARG A 1 144 ? -16.218 -10.322 -0.000 1.00 98.38 144 ARG A N 1
ATOM 1130 C CA . ARG A 1 144 ? -16.464 -9.918 -1.384 1.00 98.38 144 ARG A CA 1
ATOM 1131 C C . ARG A 1 144 ? -15.185 -9.411 -2.056 1.00 98.38 144 ARG A C 1
ATOM 1133 O O . ARG A 1 144 ? -14.863 -9.865 -3.153 1.00 98.38 144 ARG A O 1
ATOM 1140 N N . LEU A 1 145 ? -14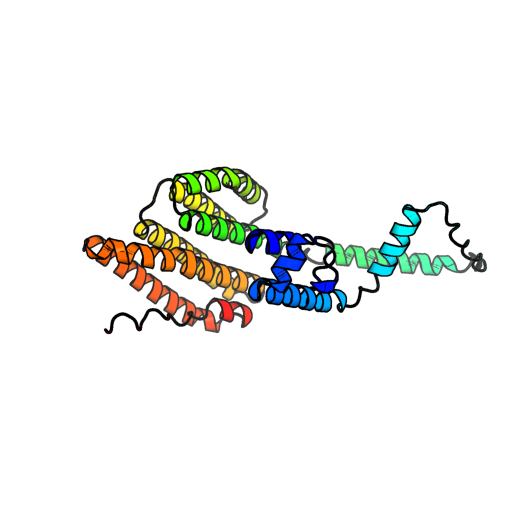.448 -8.506 -1.411 1.00 98.00 145 LEU A N 1
ATOM 1141 C CA . LEU A 1 145 ? -13.183 -7.978 -1.936 1.00 98.00 145 LEU A CA 1
ATOM 1142 C C . LEU A 1 145 ? -12.121 -9.072 -2.110 1.00 98.00 145 LEU A C 1
ATOM 1144 O O . LEU A 1 145 ? -11.328 -9.016 -3.056 1.00 98.00 145 LEU A O 1
ATOM 1148 N N . TYR A 1 146 ? -12.101 -10.069 -1.223 1.00 98.44 146 TYR A N 1
ATOM 1149 C CA . TYR A 1 146 ? -11.211 -11.218 -1.346 1.00 98.44 146 TYR A CA 1
ATOM 1150 C C . TYR A 1 146 ? -11.569 -12.074 -2.565 1.00 98.44 146 TYR A C 1
ATOM 1152 O O . TYR A 1 146 ? -10.697 -12.376 -3.384 1.00 98.44 146 TYR A O 1
ATOM 1160 N N . GLN A 1 147 ? -12.847 -12.425 -2.732 1.00 98.31 147 GLN A N 1
ATOM 1161 C CA . GLN A 1 147 ? -13.313 -13.240 -3.860 1.00 98.31 147 GLN A CA 1
ATOM 1162 C C . GLN A 1 147 ? -13.108 -12.539 -5.211 1.00 98.31 147 GLN A C 1
ATOM 1164 O O . GLN A 1 147 ? -12.733 -13.184 -6.187 1.00 98.31 147 GLN A O 1
ATOM 1169 N N . GLU A 1 148 ? -13.293 -11.216 -5.272 1.00 98.12 148 GLU A N 1
ATOM 1170 C CA . GLU A 1 148 ? -13.119 -10.439 -6.507 1.00 98.12 148 GLU A CA 1
ATOM 1171 C C . GLU A 1 148 ? -11.660 -10.400 -7.003 1.00 98.12 148 GLU A C 1
ATOM 1173 O O . GLU A 1 148 ? -11.434 -10.337 -8.212 1.00 98.12 148 GLU A O 1
ATOM 1178 N N . GLN A 1 149 ? -10.661 -10.418 -6.108 1.00 98.19 149 GLN A N 1
ATOM 1179 C CA . GLN A 1 149 ? -9.264 -10.126 -6.478 1.00 98.19 149 GLN A CA 1
ATOM 1180 C C . GLN A 1 149 ? -8.278 -11.281 -6.255 1.00 98.19 149 GLN A C 1
ATOM 1182 O O . GLN A 1 149 ? -7.275 -11.355 -6.969 1.00 98.19 149 GLN A O 1
ATOM 1187 N N . SER A 1 150 ? -8.538 -12.197 -5.315 1.00 98.19 150 SER A N 1
ATOM 1188 C CA . SER A 1 150 ? -7.563 -13.219 -4.892 1.00 98.19 150 SER A CA 1
ATOM 1189 C C . SER A 1 150 ? -7.099 -14.133 -6.031 1.00 98.19 150 SER A C 1
ATOM 1191 O O . SER A 1 150 ? -5.898 -14.367 -6.173 1.00 98.19 150 SER A O 1
ATOM 1193 N N . ALA A 1 151 ? -8.015 -14.611 -6.882 1.00 98.19 151 ALA A N 1
ATOM 1194 C CA . ALA A 1 151 ? -7.677 -15.487 -8.006 1.00 98.19 151 ALA A CA 1
ATOM 1195 C C . ALA A 1 151 ? -6.768 -14.783 -9.028 1.00 98.19 151 ALA A C 1
ATOM 1197 O O . ALA A 1 151 ? -5.726 -15.321 -9.402 1.00 98.19 151 ALA A O 1
ATOM 1198 N N . SER A 1 152 ? -7.121 -13.551 -9.414 1.00 97.75 152 SER A N 1
ATOM 1199 C CA . SER A 1 152 ? -6.340 -12.757 -10.369 1.00 97.75 152 SER A CA 1
ATOM 1200 C C . SER A 1 152 ? -4.955 -12.396 -9.826 1.00 97.75 152 SER A C 1
ATOM 1202 O O . SER A 1 152 ? -3.959 -12.481 -10.544 1.00 97.75 152 SER A O 1
ATOM 1204 N N . LEU A 1 153 ? -4.863 -12.023 -8.546 1.00 97.75 153 LEU A N 1
ATOM 1205 C CA . LEU A 1 153 ? -3.585 -11.714 -7.904 1.00 97.75 153 LEU A CA 1
ATOM 1206 C C . LEU A 1 153 ? -2.698 -12.961 -7.790 1.00 97.75 153 LEU A C 1
ATOM 1208 O O . LEU A 1 153 ? -1.511 -12.884 -8.099 1.00 97.75 153 LEU A O 1
ATOM 1212 N N . ARG A 1 154 ? -3.266 -14.118 -7.427 1.00 98.44 154 ARG A N 1
ATOM 1213 C CA . ARG A 1 154 ? -2.531 -15.390 -7.352 1.00 98.44 154 ARG A CA 1
ATOM 1214 C C . ARG A 1 154 ? -1.979 -15.811 -8.715 1.00 98.44 154 ARG A C 1
ATOM 1216 O O . ARG A 1 154 ? -0.808 -16.167 -8.802 1.00 98.44 154 ARG A O 1
ATOM 1223 N N . GLU A 1 155 ? -2.777 -15.720 -9.777 1.00 97.62 155 GLU A N 1
ATOM 1224 C CA . GLU A 1 155 ? -2.319 -16.000 -11.145 1.00 97.62 155 GLU A CA 1
ATOM 1225 C C . GLU A 1 155 ? -1.168 -15.069 -11.558 1.00 97.62 155 GLU A C 1
ATOM 1227 O O . GLU A 1 155 ? -0.160 -15.514 -12.111 1.00 97.62 155 GLU A O 1
ATOM 1232 N N . ARG A 1 156 ? -1.268 -13.774 -11.239 1.00 96.44 156 ARG A N 1
ATOM 1233 C CA . ARG A 1 156 ? -0.203 -12.806 -11.533 1.00 96.44 156 ARG A CA 1
ATOM 1234 C C . ARG A 1 156 ? 1.086 -13.101 -10.778 1.00 96.44 156 ARG A C 1
ATOM 1236 O O . ARG A 1 156 ? 2.149 -13.006 -11.377 1.00 96.44 156 ARG A O 1
ATOM 1243 N N . VAL A 1 157 ? 1.010 -13.498 -9.508 1.00 96.62 157 VAL A N 1
ATOM 1244 C CA . VAL A 1 157 ? 2.193 -13.924 -8.738 1.00 96.62 157 VAL A CA 1
ATOM 1245 C C . VAL A 1 157 ? 2.828 -15.177 -9.346 1.00 96.62 157 VAL A C 1
ATOM 1247 O O . VAL A 1 157 ? 4.048 -15.247 -9.440 1.00 96.62 157 VAL A O 1
ATOM 1250 N N . GLN A 1 158 ? 2.026 -16.145 -9.797 1.00 96.69 158 GLN A N 1
ATOM 1251 C CA . GLN A 1 158 ? 2.527 -17.391 -10.396 1.00 96.69 158 GLN A CA 1
ATOM 1252 C C . GLN A 1 158 ? 3.169 -17.190 -11.774 1.00 96.69 158 GLN A C 1
ATOM 1254 O O . GLN A 1 158 ? 4.097 -17.909 -12.137 1.00 96.69 158 GLN A O 1
ATOM 1259 N N . THR A 1 159 ? 2.654 -16.246 -12.558 1.00 95.75 159 THR A N 1
ATOM 1260 C CA . THR A 1 159 ? 3.123 -15.985 -13.928 1.00 95.75 159 THR A CA 1
ATOM 1261 C C . THR A 1 159 ? 4.259 -14.965 -13.985 1.00 95.75 159 THR A C 1
ATOM 1263 O O . THR A 1 159 ? 5.039 -14.968 -14.943 1.00 95.75 159 THR A O 1
ATOM 1266 N N . ALA A 1 160 ? 4.380 -14.102 -12.975 1.00 94.25 160 ALA A N 1
ATOM 1267 C CA . ALA A 1 160 ? 5.462 -13.136 -12.873 1.00 94.25 160 ALA A CA 1
ATOM 1268 C C . ALA A 1 160 ? 6.801 -13.810 -12.555 1.00 94.25 160 ALA A C 1
ATOM 1270 O O . ALA A 1 160 ? 6.893 -14.736 -11.752 1.00 94.25 160 ALA A O 1
ATOM 1271 N N . LYS A 1 161 ? 7.876 -13.304 -13.163 1.00 94.38 161 LYS A N 1
ATOM 1272 C CA . LYS A 1 161 ? 9.244 -13.779 -12.920 1.00 94.38 161 LYS A CA 1
ATOM 1273 C C . LYS A 1 161 ? 9.864 -13.028 -11.743 1.00 94.38 161 LYS A C 1
ATOM 1275 O O . LYS A 1 161 ? 10.883 -12.363 -11.898 1.00 94.38 161 LYS A O 1
ATOM 1280 N N . LEU A 1 162 ? 9.220 -13.120 -10.582 1.00 92.62 162 LEU A N 1
ATOM 1281 C CA . LEU A 1 162 ? 9.697 -12.469 -9.366 1.00 92.62 162 LEU A CA 1
ATOM 1282 C C . LEU A 1 162 ? 11.006 -13.121 -8.885 1.00 92.62 162 LEU A C 1
ATOM 1284 O O . LEU A 1 162 ? 11.147 -14.345 -8.974 1.00 92.62 162 LEU A O 1
ATOM 1288 N N . PRO A 1 163 ? 11.955 -12.344 -8.334 1.00 92.56 163 PRO A N 1
ATOM 1289 C CA . PRO A 1 163 ? 13.034 -12.904 -7.527 1.00 92.56 163 PRO A CA 1
ATOM 1290 C C . PRO A 1 163 ? 12.463 -13.782 -6.405 1.00 92.56 163 PRO A C 1
ATOM 1292 O O . PRO A 1 163 ? 11.439 -13.431 -5.825 1.00 92.56 163 PRO A O 1
ATOM 1295 N N . GLU A 1 164 ? 13.141 -14.877 -6.050 1.00 94.19 164 GLU A N 1
ATOM 1296 C CA . GLU A 1 164 ? 12.680 -15.849 -5.033 1.00 94.19 164 GLU A CA 1
ATOM 1297 C C . GLU A 1 164 ? 12.218 -15.176 -3.732 1.00 94.19 164 GLU A C 1
ATOM 1299 O O . GLU A 1 164 ? 11.177 -15.500 -3.164 1.00 94.19 164 GLU A O 1
ATOM 1304 N N . ARG A 1 165 ? 12.964 -14.160 -3.299 1.00 92.06 165 ARG A N 1
ATOM 1305 C CA . ARG A 1 165 ? 12.644 -13.390 -2.102 1.00 92.06 165 ARG A CA 1
ATOM 1306 C C . ARG A 1 165 ? 11.331 -12.607 -2.229 1.00 92.06 165 ARG A C 1
ATOM 1308 O O . ARG A 1 165 ? 10.533 -12.581 -1.298 1.00 92.06 165 ARG A O 1
ATOM 1315 N N . ASP A 1 166 ? 11.105 -11.975 -3.375 1.00 94.88 166 ASP A N 1
ATOM 1316 C CA . ASP A 1 166 ? 9.905 -11.176 -3.639 1.00 94.88 166 ASP A CA 1
ATOM 1317 C C . ASP A 1 166 ? 8.696 -12.088 -3.876 1.00 94.88 166 ASP A C 1
ATOM 1319 O O . ASP A 1 166 ? 7.580 -11.746 -3.492 1.00 94.88 166 ASP A O 1
ATOM 1323 N N . GLN A 1 167 ? 8.924 -13.282 -4.431 1.00 96.31 167 GLN A N 1
ATOM 1324 C CA . GLN A 1 167 ? 7.924 -14.339 -4.527 1.00 96.31 167 GLN A CA 1
ATOM 1325 C C . GLN A 1 167 ? 7.470 -14.810 -3.138 1.00 96.31 167 GLN A C 1
ATOM 1327 O O . GLN A 1 167 ? 6.268 -14.947 -2.912 1.00 96.31 167 GLN A O 1
ATOM 1332 N N . ALA A 1 168 ? 8.399 -15.003 -2.195 1.00 96.75 168 ALA A N 1
ATOM 1333 C CA . ALA A 1 168 ? 8.068 -15.366 -0.817 1.00 96.75 168 ALA A CA 1
ATOM 1334 C C . ALA A 1 168 ? 7.233 -14.275 -0.122 1.00 96.75 168 ALA A C 1
ATOM 1336 O O . ALA A 1 168 ? 6.196 -14.580 0.465 1.00 96.75 168 ALA A O 1
ATOM 1337 N N . LEU A 1 169 ? 7.623 -13.001 -0.260 1.00 97.06 169 LEU A N 1
ATOM 1338 C CA . LEU A 1 169 ? 6.844 -11.873 0.262 1.00 97.06 169 LEU A CA 1
ATOM 1339 C C . LEU A 1 169 ? 5.452 -11.786 -0.389 1.00 97.06 169 LEU A C 1
ATOM 1341 O O . LEU A 1 169 ? 4.457 -11.566 0.299 1.00 97.06 169 LEU A O 1
ATOM 1345 N N . ALA A 1 170 ? 5.359 -11.979 -1.707 1.00 97.75 170 ALA A N 1
ATOM 1346 C CA . ALA A 1 170 ? 4.084 -11.979 -2.419 1.00 97.75 170 ALA A CA 1
ATOM 1347 C C . ALA A 1 170 ? 3.159 -13.110 -1.942 1.00 97.75 170 ALA A C 1
ATOM 1349 O O . ALA A 1 170 ? 1.963 -12.884 -1.753 1.00 97.75 170 ALA A O 1
ATOM 1350 N N . GLN A 1 171 ? 3.706 -14.304 -1.699 1.00 98.25 171 GLN A N 1
ATOM 1351 C CA . GLN A 1 171 ? 2.950 -15.424 -1.146 1.00 98.25 171 GLN A CA 1
ATOM 1352 C C . GLN A 1 171 ? 2.472 -15.124 0.280 1.00 98.25 171 GLN A C 1
ATOM 1354 O O . GLN A 1 171 ? 1.289 -15.285 0.564 1.00 98.25 171 GLN A O 1
ATOM 1359 N N . GLN A 1 172 ? 3.341 -14.580 1.137 1.00 98.25 172 GLN A N 1
ATOM 1360 C CA . GLN A 1 172 ? 2.974 -14.168 2.495 1.00 98.25 172 GLN A CA 1
ATOM 1361 C C . GLN A 1 172 ? 1.842 -13.125 2.495 1.00 98.25 172 GLN A C 1
A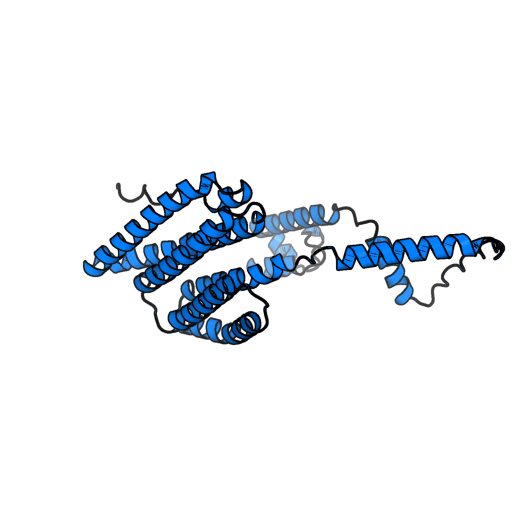TOM 1363 O O . GLN A 1 172 ? 0.931 -13.200 3.315 1.00 98.25 172 GLN A O 1
ATOM 1368 N N . LEU A 1 173 ? 1.853 -12.176 1.552 1.00 98.44 173 LEU A N 1
ATOM 1369 C CA . LEU A 1 173 ? 0.773 -11.197 1.387 1.00 98.44 173 LEU A CA 1
ATOM 1370 C C . LEU A 1 173 ? -0.539 -11.830 0.892 1.00 98.44 173 LEU A C 1
ATOM 1372 O O . LEU A 1 173 ? -1.614 -11.370 1.278 1.00 98.44 173 LEU A O 1
ATOM 1376 N N . LEU A 1 174 ? -0.486 -12.858 0.040 1.00 98.56 174 LEU A N 1
ATOM 1377 C CA . LEU A 1 174 ? -1.678 -13.609 -0.375 1.00 98.56 174 LEU A CA 1
ATOM 1378 C C . LEU A 1 174 ? -2.281 -14.396 0.793 1.00 98.56 174 LEU A C 1
ATOM 1380 O O . LEU A 1 174 ? -3.501 -14.390 0.968 1.00 98.56 174 LEU A O 1
ATOM 1384 N N . ASP A 1 175 ? -1.429 -15.041 1.587 1.00 98.50 175 ASP A N 1
ATOM 1385 C CA . ASP A 1 175 ? -1.837 -15.834 2.746 1.00 98.50 175 ASP A CA 1
ATOM 1386 C C . ASP A 1 175 ? -2.421 -14.935 3.842 1.00 98.50 175 ASP A C 1
ATOM 1388 O O . ASP A 1 175 ? -3.476 -15.237 4.396 1.00 98.50 175 ASP A O 1
ATOM 1392 N N . HIS A 1 176 ? -1.810 -13.771 4.081 1.00 98.44 176 HIS A N 1
ATOM 1393 C CA . HIS A 1 176 ? -2.351 -12.766 4.993 1.00 98.44 176 HIS A CA 1
ATOM 1394 C C . HIS A 1 176 ? -3.715 -12.237 4.531 1.00 98.44 176 HIS A C 1
ATOM 1396 O O . HIS A 1 176 ? -4.633 -12.111 5.337 1.00 98.44 176 HIS A O 1
ATOM 1402 N N . GLY A 1 177 ? -3.894 -12.001 3.227 1.00 98.25 177 GLY A N 1
ATOM 1403 C CA . GLY A 1 177 ? -5.189 -11.596 2.681 1.00 98.25 177 GLY A CA 1
ATOM 1404 C C . GLY A 1 177 ? -6.283 -12.640 2.920 1.00 98.25 177 GLY A C 1
ATOM 1405 O O . GLY A 1 177 ? -7.425 -12.272 3.177 1.00 98.25 177 GLY A O 1
ATOM 1406 N N . ALA A 1 178 ? -5.940 -13.933 2.874 1.00 98.50 178 ALA A N 1
ATOM 1407 C CA . ALA A 1 178 ? -6.865 -15.014 3.216 1.00 98.50 178 ALA A CA 1
ATOM 1408 C C . ALA A 1 178 ? -7.177 -15.017 4.715 1.00 98.50 178 ALA A C 1
ATOM 1410 O O . ALA A 1 178 ? -8.342 -15.020 5.101 1.00 98.50 178 ALA A O 1
ATOM 1411 N N . TRP A 1 179 ? -6.145 -14.916 5.552 1.00 98.50 179 TRP A N 1
ATOM 1412 C CA . TRP A 1 179 ? -6.284 -14.849 7.004 1.00 98.50 179 TRP A CA 1
ATOM 1413 C C . TRP A 1 179 ? -7.199 -13.699 7.456 1.00 98.50 179 TRP A C 1
ATOM 1415 O O . TRP A 1 179 ? -8.062 -13.904 8.311 1.00 98.50 179 TRP A O 1
ATOM 1425 N N . LEU A 1 180 ? -7.087 -12.523 6.823 1.00 98.25 180 LEU A N 1
ATOM 1426 C CA . LEU A 1 180 ? -7.930 -11.361 7.116 1.00 98.25 180 LEU A CA 1
ATOM 1427 C C . LEU A 1 180 ? -9.427 -11.642 6.927 1.00 98.25 180 LEU A C 1
ATOM 1429 O O . LEU A 1 180 ? -10.228 -10.999 7.594 1.00 98.25 180 LEU A O 1
ATOM 1433 N N . THR A 1 181 ? -9.835 -12.571 6.057 1.00 98.12 181 THR A N 1
ATOM 1434 C CA . THR A 1 181 ? -11.267 -12.904 5.875 1.00 98.12 181 THR A CA 1
ATOM 1435 C C . THR A 1 181 ? -11.876 -13.636 7.070 1.00 98.12 181 THR A C 1
ATOM 1437 O O . THR A 1 181 ? -13.083 -13.587 7.278 1.00 98.12 181 THR A O 1
ATOM 1440 N N . GLU A 1 182 ? -11.042 -14.261 7.898 1.00 98.06 182 GLU A N 1
ATOM 1441 C CA . GLU A 1 182 ? -11.475 -15.088 9.027 1.00 98.06 182 GLU A CA 1
ATOM 1442 C C . GLU A 1 182 ? -11.303 -14.384 10.386 1.00 98.06 182 GLU A C 1
ATOM 1444 O O . GLU A 1 182 ? -11.803 -14.873 11.400 1.00 98.06 182 GLU A O 1
ATOM 1449 N N . HIS A 1 183 ? -10.598 -13.246 10.425 1.00 97.81 183 HIS A N 1
ATOM 1450 C CA . HIS A 1 183 ? -10.180 -12.581 11.662 1.00 97.81 183 HIS A CA 1
ATOM 1451 C C . HIS A 1 183 ? -10.559 -11.099 11.659 1.00 97.81 183 HIS A C 1
ATOM 1453 O O . HIS A 1 183 ? -10.137 -10.347 10.787 1.00 97.81 183 HIS A O 1
ATOM 1459 N N . ASP A 1 184 ? -11.312 -10.674 12.678 1.00 96.69 184 ASP A N 1
ATOM 1460 C CA . ASP A 1 184 ? -11.809 -9.297 12.829 1.00 96.69 184 ASP A CA 1
ATOM 1461 C C . ASP A 1 184 ? -11.234 -8.556 14.054 1.00 96.69 184 ASP A C 1
ATOM 1463 O O . ASP A 1 184 ? -11.629 -7.416 14.318 1.00 96.69 184 ASP A O 1
ATOM 1467 N N . ASP A 1 185 ? -10.347 -9.177 14.848 1.00 96.69 185 ASP A N 1
ATOM 1468 C CA . ASP A 1 185 ? -9.730 -8.500 15.999 1.00 96.69 185 ASP A CA 1
ATOM 1469 C C . ASP A 1 185 ? -8.662 -7.511 15.502 1.00 96.69 185 ASP A C 1
ATOM 1471 O O . ASP A 1 185 ? -7.622 -7.940 14.994 1.00 96.69 185 ASP A O 1
ATOM 1475 N N . PRO A 1 186 ? -8.844 -6.187 15.685 1.00 97.12 186 PRO A N 1
ATOM 1476 C CA . PRO A 1 186 ? -7.869 -5.206 15.222 1.00 97.12 186 PRO A CA 1
ATOM 1477 C C . PRO A 1 186 ? -6.494 -5.384 15.868 1.00 97.12 186 PRO A C 1
ATOM 1479 O O . PRO A 1 186 ? -5.488 -4.964 15.303 1.00 97.12 186 PRO A O 1
ATOM 1482 N N . LEU A 1 187 ? -6.421 -5.978 17.060 1.00 97.44 187 LEU A N 1
ATOM 1483 C CA . LEU A 1 187 ? -5.136 -6.236 17.695 1.00 97.44 187 LEU A CA 1
ATOM 1484 C C . LEU A 1 187 ? -4.362 -7.348 16.978 1.00 97.44 187 LEU A C 1
ATOM 1486 O O . LEU A 1 187 ? -3.165 -7.191 16.749 1.00 97.44 187 LEU A O 1
ATOM 1490 N N . ASP A 1 188 ? -5.046 -8.426 16.592 1.00 97.81 188 ASP A N 1
ATOM 1491 C CA . ASP A 1 188 ? -4.445 -9.521 15.827 1.00 97.81 188 ASP A CA 1
ATOM 1492 C C . ASP A 1 188 ? -4.028 -9.015 14.436 1.00 97.81 188 ASP A C 1
ATOM 1494 O O . ASP A 1 188 ? -2.898 -9.242 14.007 1.00 97.81 188 ASP A O 1
ATOM 1498 N N . GLU A 1 189 ? -4.885 -8.230 13.767 1.00 98.19 189 GLU A N 1
ATOM 1499 C CA . GLU A 1 189 ? -4.545 -7.608 12.478 1.00 98.19 189 GLU A CA 1
ATOM 1500 C C . GLU A 1 189 ? -3.293 -6.717 12.590 1.00 98.19 189 GLU A C 1
ATOM 1502 O O . GLU A 1 189 ? -2.410 -6.767 11.731 1.00 98.19 189 GLU A O 1
ATOM 1507 N N . ALA A 1 190 ? -3.173 -5.916 13.657 1.00 98.06 190 ALA A N 1
ATOM 1508 C CA . ALA A 1 190 ? -1.998 -5.075 13.883 1.00 98.06 190 ALA A CA 1
ATOM 1509 C C . ALA A 1 190 ? -0.709 -5.897 14.059 1.00 98.06 190 ALA A C 1
ATOM 1511 O O . ALA A 1 190 ? 0.334 -5.490 13.544 1.00 98.06 190 ALA A O 1
ATOM 1512 N N . GLU A 1 191 ? -0.764 -7.039 14.751 1.00 98.06 191 GLU A N 1
ATOM 1513 C CA . GLU A 1 191 ? 0.385 -7.941 14.915 1.00 98.06 191 GLU A CA 1
ATOM 1514 C C . GLU A 1 191 ? 0.817 -8.556 13.579 1.00 98.06 191 GLU A C 1
ATOM 1516 O O . GLU A 1 191 ? 2.000 -8.512 13.241 1.00 98.06 191 GLU A O 1
ATOM 1521 N N . HIS A 1 192 ? -0.126 -9.034 12.768 1.00 98.25 192 HIS A N 1
ATOM 1522 C CA . HIS A 1 192 ? 0.203 -9.597 11.460 1.00 98.25 192 HIS A CA 1
ATOM 1523 C C . HIS A 1 192 ? 0.741 -8.541 10.476 1.00 98.25 192 HIS A C 1
ATOM 1525 O O . HIS A 1 192 ? 1.733 -8.778 9.779 1.00 98.25 192 HIS A O 1
ATOM 1531 N N . PHE A 1 193 ? 0.175 -7.328 10.451 1.00 98.44 193 PHE A N 1
ATOM 1532 C CA . PHE A 1 193 ? 0.759 -6.233 9.666 1.00 98.44 193 PHE A CA 1
ATOM 1533 C C . PHE A 1 193 ? 2.140 -5.814 10.179 1.00 98.44 193 PHE A C 1
ATOM 1535 O O . PHE A 1 193 ? 2.979 -5.389 9.384 1.00 98.44 193 PHE A O 1
ATOM 1542 N N . GLN A 1 194 ? 2.398 -5.930 11.483 1.00 98.00 194 GLN A N 1
ATOM 1543 C CA . GLN A 1 194 ? 3.708 -5.648 12.060 1.00 98.00 194 GLN A CA 1
ATOM 1544 C C . GLN A 1 194 ? 4.759 -6.645 11.547 1.00 98.00 194 GLN A C 1
ATOM 1546 O O . GLN A 1 194 ? 5.858 -6.228 11.186 1.00 98.00 194 GLN A O 1
ATOM 1551 N N . GLU A 1 195 ? 4.411 -7.928 11.432 1.00 98.06 195 GLU A N 1
ATOM 1552 C CA . GLU A 1 195 ? 5.280 -8.961 10.848 1.00 98.06 195 GLU A CA 1
ATOM 1553 C C . GLU A 1 195 ? 5.550 -8.723 9.353 1.00 98.06 195 GLU A C 1
ATOM 1555 O O . GLU A 1 195 ? 6.685 -8.862 8.883 1.00 98.06 195 GLU A O 1
ATOM 1560 N N . LEU A 1 196 ? 4.532 -8.293 8.599 1.00 98.25 196 LEU A N 1
ATOM 1561 C CA . LEU A 1 196 ? 4.712 -7.866 7.208 1.00 98.25 196 LEU A CA 1
ATOM 1562 C C . LEU A 1 196 ? 5.629 -6.639 7.107 1.00 98.25 196 LEU A C 1
ATOM 1564 O O . LEU A 1 196 ? 6.491 -6.590 6.229 1.00 98.25 196 LEU A O 1
ATOM 1568 N N . ALA A 1 197 ? 5.483 -5.662 8.007 1.00 97.50 197 ALA A N 1
ATOM 1569 C CA . ALA A 1 197 ? 6.356 -4.491 8.055 1.00 97.50 197 ALA A CA 1
ATOM 1570 C C . ALA A 1 197 ? 7.812 -4.882 8.355 1.00 97.50 197 ALA A C 1
ATOM 1572 O O . ALA A 1 197 ? 8.710 -4.398 7.669 1.00 97.50 197 ALA A O 1
ATOM 1573 N N . ASP A 1 198 ? 8.044 -5.788 9.314 1.00 97.75 198 ASP A N 1
ATOM 1574 C CA . ASP A 1 198 ? 9.376 -6.331 9.620 1.00 97.75 198 ASP A CA 1
ATOM 1575 C C . ASP A 1 198 ? 9.994 -6.999 8.380 1.00 97.75 198 ASP A C 1
ATOM 1577 O O . ASP A 1 198 ? 11.124 -6.687 7.998 1.00 97.75 198 ASP A O 1
ATOM 1581 N N . THR A 1 199 ? 9.215 -7.826 7.679 1.00 97.75 199 THR A N 1
ATOM 1582 C CA . THR A 1 199 ? 9.665 -8.497 6.450 1.00 97.75 199 THR A CA 1
ATOM 1583 C C . THR A 1 199 ? 10.048 -7.475 5.375 1.00 97.75 199 THR A C 1
ATOM 1585 O O . THR A 1 199 ? 11.145 -7.523 4.819 1.00 97.75 199 THR A O 1
ATOM 1588 N N . VAL A 1 200 ? 9.194 -6.484 5.106 1.00 97.12 200 VAL A N 1
ATOM 1589 C CA . VAL A 1 200 ? 9.481 -5.427 4.121 1.00 97.12 200 VAL A CA 1
ATOM 1590 C C . VAL A 1 200 ? 10.694 -4.579 4.529 1.00 97.12 200 VAL A C 1
ATOM 1592 O O . VAL A 1 200 ? 11.483 -4.181 3.668 1.00 97.12 200 VAL A O 1
ATOM 1595 N N . LEU A 1 201 ? 10.894 -4.333 5.826 1.00 96.62 201 LEU A N 1
ATOM 1596 C CA . LEU A 1 201 ? 12.067 -3.625 6.338 1.00 96.62 201 LEU A CA 1
ATOM 1597 C C . LEU A 1 201 ? 13.363 -4.413 6.104 1.00 96.62 201 LEU A C 1
ATOM 1599 O O . LEU A 1 201 ? 14.382 -3.829 5.733 1.00 96.62 201 LEU A O 1
ATOM 1603 N N . ASP A 1 202 ? 13.331 -5.735 6.247 1.00 96.75 202 ASP A N 1
ATOM 1604 C CA . ASP A 1 202 ? 14.484 -6.587 5.950 1.00 96.75 202 ASP A CA 1
ATOM 1605 C C . ASP A 1 202 ? 14.821 -6.591 4.448 1.00 96.75 202 ASP A C 1
ATOM 1607 O O . ASP A 1 202 ? 15.999 -6.652 4.064 1.00 96.75 202 ASP A O 1
ATOM 1611 N N . HIS A 1 203 ? 13.810 -6.502 3.572 1.00 95.12 203 HIS A N 1
ATOM 1612 C CA . HIS A 1 203 ? 14.015 -6.311 2.127 1.00 95.12 203 HIS A CA 1
ATOM 1613 C C . HIS A 1 203 ? 14.646 -4.947 1.834 1.00 95.12 203 HIS A C 1
ATOM 1615 O O . HIS A 1 203 ? 15.597 -4.851 1.049 1.00 95.12 203 HIS A O 1
ATOM 1621 N N . LEU A 1 204 ? 14.166 -3.897 2.502 1.00 95.50 204 LEU A N 1
ATOM 1622 C CA . LEU A 1 204 ? 14.736 -2.559 2.402 1.00 95.50 204 LEU A CA 1
ATOM 1623 C C . LEU A 1 204 ? 16.211 -2.538 2.824 1.00 95.50 204 LEU A C 1
ATOM 1625 O O . LEU A 1 204 ? 17.037 -1.983 2.109 1.00 95.50 204 LEU A O 1
ATOM 1629 N N . GLU A 1 205 ? 16.564 -3.172 3.942 1.00 95.88 205 GLU A N 1
ATOM 1630 C CA . GLU A 1 205 ? 17.950 -3.248 4.419 1.00 95.88 205 GLU A CA 1
ATOM 1631 C C . GLU A 1 205 ? 18.869 -3.943 3.414 1.00 95.88 205 GLU A C 1
ATOM 1633 O O . GLU A 1 205 ? 19.945 -3.440 3.085 1.00 95.88 205 GLU A O 1
ATOM 1638 N N . THR A 1 206 ? 18.424 -5.083 2.887 1.00 93.88 206 THR A N 1
ATOM 1639 C CA . THR A 1 206 ? 19.237 -5.855 1.943 1.00 93.88 206 THR A CA 1
ATOM 1640 C C . THR A 1 206 ? 19.426 -5.105 0.631 1.00 93.88 206 THR A C 1
ATOM 1642 O O . THR A 1 206 ? 20.516 -5.111 0.059 1.00 93.88 206 THR A O 1
ATOM 1645 N N . THR A 1 207 ? 18.381 -4.422 0.157 1.00 92.94 207 THR A N 1
ATOM 1646 C CA . THR A 1 207 ? 18.480 -3.614 -1.059 1.00 92.94 207 THR A CA 1
ATOM 1647 C C . THR A 1 207 ? 19.339 -2.375 -0.827 1.00 92.94 207 THR A C 1
ATOM 1649 O O . THR A 1 207 ? 20.189 -2.092 -1.663 1.00 92.94 207 THR A O 1
ATOM 1652 N N . ALA A 1 208 ? 19.233 -1.694 0.316 1.00 92.75 208 ALA A N 1
ATOM 1653 C CA . ALA A 1 208 ? 20.016 -0.495 0.633 1.00 92.75 208 ALA A CA 1
ATOM 1654 C C . ALA A 1 208 ? 21.545 -0.704 0.593 1.00 92.75 208 ALA A C 1
ATOM 1656 O O . ALA A 1 208 ? 22.282 0.252 0.367 1.00 92.75 208 ALA A O 1
ATOM 1657 N N . GLY A 1 209 ? 22.035 -1.933 0.792 1.00 88.69 209 GLY A N 1
ATOM 1658 C CA . GLY A 1 209 ? 23.465 -2.258 0.702 1.00 88.69 209 GLY A CA 1
ATOM 1659 C C . GLY A 1 209 ? 24.023 -2.369 -0.724 1.00 88.69 209 GLY A C 1
ATOM 1660 O O . GLY A 1 209 ? 25.240 -2.385 -0.899 1.00 88.69 209 GLY A O 1
ATOM 1661 N N . SER A 1 210 ? 23.167 -2.452 -1.745 1.00 88.56 210 SER A N 1
ATOM 1662 C CA . SER A 1 210 ? 23.583 -2.591 -3.144 1.00 88.56 210 SER A CA 1
ATOM 1663 C C . SER A 1 210 ? 23.657 -1.231 -3.845 1.00 88.56 210 SER A C 1
ATOM 1665 O O . SER A 1 210 ? 22.718 -0.444 -3.796 1.00 88.56 210 SER A O 1
ATOM 1667 N N . SER A 1 211 ? 24.750 -0.951 -4.560 1.00 76.38 211 SER A N 1
ATOM 1668 C CA . SER A 1 211 ? 24.954 0.326 -5.269 1.00 76.38 211 SER A CA 1
ATOM 1669 C C . SER A 1 211 ? 23.982 0.562 -6.436 1.00 76.38 211 SER A C 1
ATOM 1671 O O . SER A 1 211 ? 23.833 1.696 -6.889 1.00 76.38 211 SER A O 1
ATOM 1673 N N . SER A 1 212 ? 23.303 -0.481 -6.922 1.00 77.00 212 SER A N 1
ATOM 1674 C CA . SER A 1 212 ? 22.377 -0.424 -8.063 1.00 77.00 212 SER A CA 1
ATOM 1675 C C . SER A 1 212 ? 20.893 -0.388 -7.675 1.00 77.00 212 SER A C 1
ATOM 1677 O O . SER A 1 212 ? 20.027 -0.350 -8.548 1.00 77.00 212 SER A O 1
ATOM 1679 N N . SER A 1 213 ? 20.566 -0.381 -6.382 1.00 80.50 213 SER A N 1
ATOM 1680 C CA . SER A 1 213 ? 19.209 -0.657 -5.882 1.00 80.50 213 SER A CA 1
ATOM 1681 C C . SER A 1 213 ? 18.336 0.572 -5.616 1.00 80.50 213 SER A C 1
ATOM 1683 O O . SER A 1 213 ? 17.268 0.431 -5.018 1.00 80.50 213 SER A O 1
ATOM 1685 N N . GLY A 1 214 ? 18.752 1.772 -6.034 1.00 87.56 214 GLY A N 1
ATOM 1686 C CA . GLY A 1 214 ? 18.050 3.027 -5.727 1.00 87.56 214 GLY A CA 1
ATOM 1687 C C . GLY A 1 214 ? 16.518 2.936 -5.862 1.00 87.56 214 GLY A C 1
ATOM 1688 O O . GLY A 1 214 ? 15.830 3.148 -4.864 1.00 87.56 214 GLY A O 1
ATOM 1689 N N . PRO A 1 215 ? 15.976 2.517 -7.023 1.00 90.88 215 PRO A N 1
ATOM 1690 C CA . PRO A 1 215 ? 14.528 2.373 -7.214 1.00 90.88 215 PRO A CA 1
ATOM 1691 C C . PRO A 1 215 ? 13.869 1.283 -6.349 1.00 90.88 215 PRO A C 1
ATOM 1693 O O . PRO A 1 215 ? 12.732 1.443 -5.901 1.00 90.88 215 PRO A O 1
ATOM 1696 N N . ALA A 1 216 ? 14.569 0.173 -6.097 1.00 91.06 216 ALA A N 1
ATOM 1697 C CA . ALA A 1 216 ? 14.054 -0.923 -5.277 1.00 91.06 216 ALA A CA 1
ATOM 1698 C C . ALA A 1 216 ? 13.959 -0.509 -3.801 1.00 91.06 216 ALA A C 1
ATOM 1700 O O . ALA A 1 216 ? 12.918 -0.695 -3.174 1.00 91.06 216 ALA A O 1
ATOM 1701 N N . SER A 1 217 ? 15.007 0.130 -3.269 1.00 92.88 217 SER A N 1
ATOM 1702 C CA . SER A 1 217 ? 15.009 0.655 -1.898 1.00 92.88 217 SER A CA 1
ATOM 1703 C C . SER A 1 217 ? 13.934 1.729 -1.693 1.00 92.88 217 SER A C 1
ATOM 1705 O O . SER A 1 217 ? 13.253 1.734 -0.673 1.00 92.88 217 SER A O 1
ATOM 1707 N N . GLU A 1 218 ? 13.699 2.598 -2.681 1.00 94.19 218 GLU A N 1
ATOM 1708 C CA . GLU A 1 218 ? 12.596 3.566 -2.634 1.00 94.19 218 GLU A CA 1
ATOM 1709 C C . GLU A 1 218 ? 11.226 2.879 -2.587 1.00 94.19 218 GLU A C 1
ATOM 1711 O O . GLU A 1 218 ? 10.356 3.278 -1.809 1.00 94.19 218 GLU A O 1
ATOM 1716 N N . THR A 1 219 ? 11.044 1.819 -3.374 1.00 94.12 219 THR A N 1
ATOM 1717 C CA . THR A 1 219 ? 9.788 1.066 -3.398 1.00 94.12 219 THR A CA 1
ATOM 1718 C C . THR A 1 219 ? 9.529 0.383 -2.058 1.00 94.12 219 THR A C 1
ATOM 1720 O O . THR A 1 219 ? 8.474 0.600 -1.465 1.00 94.12 219 THR A O 1
ATOM 1723 N N . TYR A 1 220 ? 10.501 -0.352 -1.511 1.00 95.62 220 TYR A N 1
ATOM 1724 C CA . TYR A 1 220 ? 10.344 -1.005 -0.208 1.00 95.62 220 TYR A CA 1
ATOM 1725 C C . TYR A 1 220 ? 10.156 -0.011 0.940 1.00 95.62 220 TYR A C 1
ATOM 1727 O O . TYR A 1 220 ? 9.339 -0.247 1.828 1.00 95.62 220 TYR A O 1
ATOM 1735 N N . ALA A 1 221 ? 10.822 1.142 0.890 1.00 95.69 221 ALA A N 1
ATOM 1736 C CA . ALA A 1 221 ? 10.584 2.234 1.825 1.00 95.69 221 ALA A CA 1
ATOM 1737 C C . ALA A 1 221 ? 9.132 2.744 1.781 1.00 95.69 221 ALA A C 1
ATOM 1739 O O . ALA A 1 221 ? 8.510 2.946 2.827 1.00 95.69 221 ALA A O 1
ATOM 1740 N N . ARG A 1 222 ? 8.574 2.932 0.577 1.00 96.06 222 ARG A N 1
ATOM 1741 C CA . ARG A 1 222 ? 7.172 3.332 0.388 1.00 96.06 222 ARG A CA 1
ATOM 1742 C C . ARG A 1 222 ? 6.212 2.268 0.919 1.00 96.06 222 ARG A C 1
ATOM 1744 O O . ARG A 1 222 ? 5.281 2.622 1.642 1.00 96.06 222 ARG A O 1
ATOM 1751 N N . LEU A 1 223 ? 6.449 0.993 0.603 1.00 96.38 223 LEU A N 1
ATOM 1752 C CA . LEU A 1 223 ? 5.624 -0.126 1.071 1.00 96.38 223 LEU A CA 1
ATOM 1753 C C . LEU A 1 223 ? 5.643 -0.252 2.592 1.00 96.38 223 LEU A C 1
ATOM 1755 O O . LEU A 1 223 ? 4.576 -0.329 3.196 1.00 96.38 223 LEU A O 1
ATOM 1759 N N . HIS A 1 224 ? 6.825 -0.183 3.212 1.00 96.69 224 HIS A N 1
ATOM 1760 C CA . HIS A 1 224 ? 6.965 -0.205 4.666 1.00 96.69 224 HIS A CA 1
ATOM 1761 C C . HIS A 1 224 ? 6.116 0.895 5.306 1.00 96.69 224 HIS A C 1
ATOM 1763 O O . HIS A 1 224 ? 5.268 0.622 6.150 1.00 96.69 224 HIS A O 1
ATOM 1769 N N . ASN A 1 225 ? 6.286 2.144 4.860 1.00 95.81 225 ASN A N 1
ATOM 1770 C CA . ASN A 1 225 ? 5.523 3.269 5.395 1.00 95.81 225 ASN A CA 1
ATOM 1771 C C . ASN A 1 225 ? 4.007 3.075 5.244 1.00 95.81 225 ASN A C 1
ATOM 1773 O O . ASN A 1 225 ? 3.244 3.426 6.146 1.00 95.81 225 ASN A O 1
ATOM 1777 N N . LYS A 1 226 ? 3.570 2.501 4.118 1.00 96.75 226 LYS A N 1
ATOM 1778 C CA . LYS A 1 226 ? 2.160 2.211 3.862 1.00 96.75 226 LYS A CA 1
ATOM 1779 C C . LYS A 1 226 ? 1.612 1.175 4.843 1.00 96.75 226 LYS A C 1
ATOM 1781 O O . LYS A 1 226 ? 0.587 1.436 5.467 1.00 96.75 226 LYS A O 1
ATOM 1786 N N . ILE A 1 227 ? 2.325 0.063 5.032 1.00 97.25 227 ILE A N 1
ATOM 1787 C CA . ILE A 1 227 ? 1.954 -1.006 5.968 1.00 97.25 227 ILE A CA 1
ATOM 1788 C C . ILE A 1 227 ? 1.930 -0.481 7.405 1.00 97.25 227 ILE A C 1
ATOM 1790 O O . ILE A 1 227 ? 0.942 -0.676 8.107 1.00 97.25 227 ILE A O 1
ATOM 1794 N N . THR A 1 228 ? 2.962 0.241 7.848 1.00 96.31 228 THR A N 1
ATOM 1795 C CA . THR A 1 228 ? 2.997 0.795 9.209 1.00 96.31 228 THR A CA 1
ATOM 1796 C C . THR A 1 228 ? 1.871 1.803 9.436 1.00 96.31 228 THR A C 1
ATOM 1798 O O . THR A 1 228 ? 1.231 1.781 10.482 1.00 96.31 228 THR A O 1
ATOM 1801 N N . THR A 1 229 ? 1.596 2.683 8.468 1.00 95.12 229 THR A N 1
ATOM 1802 C CA . THR A 1 229 ? 0.598 3.751 8.638 1.00 95.12 229 THR A CA 1
ATOM 1803 C C . THR A 1 229 ? -0.834 3.226 8.560 1.00 95.12 229 THR A C 1
ATOM 1805 O O . THR A 1 229 ? -1.639 3.525 9.439 1.00 95.12 229 THR A O 1
ATOM 1808 N N . HIS A 1 230 ? -1.152 2.465 7.513 1.00 96.69 230 HIS A N 1
ATOM 1809 C CA . HIS A 1 230 ? -2.522 2.045 7.209 1.00 96.69 230 HIS A CA 1
ATOM 1810 C C . HIS A 1 230 ? -2.862 0.649 7.735 1.00 96.69 230 HIS A C 1
ATOM 1812 O O . HIS A 1 230 ? -4.021 0.383 8.019 1.00 96.69 230 HIS A O 1
ATOM 1818 N N . GLY A 1 231 ? -1.869 -0.226 7.902 1.00 96.81 231 GLY A N 1
ATOM 1819 C CA . GLY A 1 231 ? -2.042 -1.533 8.535 1.00 96.81 231 GLY A CA 1
ATOM 1820 C C . GLY A 1 231 ? -1.867 -1.436 10.047 1.00 96.81 231 GLY A C 1
ATOM 1821 O O . GLY A 1 231 ? -2.833 -1.532 10.798 1.00 96.81 231 GLY A O 1
ATOM 1822 N N . VAL A 1 232 ? -0.640 -1.196 10.516 1.00 97.31 232 VAL A N 1
ATOM 1823 C CA . VAL A 1 232 ? -0.320 -1.304 11.950 1.00 97.31 232 VAL A CA 1
ATOM 1824 C C . VAL A 1 232 ? -0.974 -0.189 12.772 1.00 97.31 232 VAL A C 1
ATOM 1826 O O . VAL A 1 232 ? -1.797 -0.465 13.640 1.00 97.31 232 VAL A O 1
ATOM 1829 N N . ASN A 1 233 ? -0.673 1.082 12.489 1.00 95.56 233 ASN A N 1
ATOM 1830 C CA . ASN A 1 233 ? -1.128 2.211 13.314 1.00 95.56 233 ASN A CA 1
ATOM 1831 C C . ASN A 1 233 ? -2.652 2.380 13.297 1.00 95.56 233 ASN A C 1
ATOM 1833 O O . ASN A 1 233 ? -3.257 2.708 14.323 1.00 95.56 233 ASN A O 1
ATOM 1837 N N . ALA A 1 234 ? -3.284 2.160 12.140 1.00 95.75 234 ALA A N 1
ATOM 1838 C CA . ALA A 1 234 ? -4.734 2.231 12.018 1.00 95.75 234 ALA A CA 1
ATOM 1839 C C . ALA A 1 234 ? -5.415 1.165 12.888 1.00 95.75 234 ALA A C 1
ATOM 1841 O O . ALA A 1 234 ? -6.355 1.483 13.621 1.00 95.75 234 ALA A O 1
ATOM 1842 N N . ASN A 1 235 ? -4.913 -0.072 12.868 1.00 97.12 235 ASN A N 1
ATOM 1843 C CA . ASN A 1 235 ? -5.471 -1.160 13.664 1.00 97.12 235 ASN A CA 1
ATOM 1844 C C . ASN A 1 235 ? -5.117 -1.058 15.151 1.00 97.12 235 ASN A C 1
ATOM 1846 O O . ASN A 1 235 ? -5.996 -1.281 15.979 1.00 97.12 235 ASN A O 1
ATOM 1850 N N . MET A 1 236 ? -3.925 -0.573 15.511 1.00 96.94 236 MET A N 1
ATOM 1851 C CA . MET A 1 236 ? -3.604 -0.206 16.897 1.00 96.94 236 MET A CA 1
ATOM 1852 C C . MET A 1 236 ? -4.573 0.850 17.436 1.00 96.94 236 MET A C 1
ATOM 1854 O O . MET A 1 236 ? -5.128 0.678 18.514 1.00 96.94 236 MET A O 1
ATOM 1858 N N . THR A 1 237 ? -4.882 1.889 16.652 1.00 95.25 237 THR A N 1
ATOM 1859 C CA . THR A 1 237 ? -5.854 2.925 17.049 1.00 95.25 237 THR A CA 1
ATOM 1860 C C . THR A 1 237 ? -7.259 2.345 17.278 1.00 95.25 237 THR A C 1
ATOM 1862 O O . THR A 1 237 ? -7.992 2.802 18.161 1.00 95.25 237 THR A O 1
ATOM 1865 N N . LYS A 1 238 ? -7.677 1.348 16.482 1.00 95.06 238 LYS A N 1
ATOM 1866 C CA . LYS A 1 238 ? -8.943 0.621 16.698 1.00 95.06 238 LYS A CA 1
ATOM 1867 C C . LYS A 1 238 ? -8.862 -0.241 17.969 1.00 95.06 238 LYS A C 1
ATOM 1869 O O . LYS A 1 238 ? -9.781 -0.197 18.787 1.00 95.06 238 LYS A O 1
ATOM 1874 N N . ALA A 1 239 ? -7.763 -0.973 18.145 1.00 95.94 239 ALA A N 1
ATOM 1875 C CA . ALA A 1 239 ? -7.520 -1.879 19.262 1.00 95.94 239 ALA A CA 1
ATOM 1876 C C . ALA A 1 239 ? -7.417 -1.148 20.607 1.00 95.94 239 ALA A C 1
ATOM 1878 O O . ALA A 1 239 ? -7.975 -1.623 21.588 1.00 95.94 239 ALA A O 1
ATOM 1879 N N . GLU A 1 240 ? -6.799 0.034 20.670 1.00 95.19 240 GLU A N 1
ATOM 1880 C CA . GLU A 1 240 ? -6.716 0.868 21.880 1.00 95.19 240 GLU A CA 1
ATOM 1881 C C . GLU A 1 240 ? -8.096 1.162 22.479 1.00 95.19 240 GLU A C 1
ATOM 1883 O O . GLU A 1 240 ? -8.272 1.122 23.697 1.00 95.19 240 GLU A O 1
ATOM 1888 N N . ARG A 1 241 ? -9.103 1.406 21.629 1.00 92.69 241 ARG A N 1
ATOM 1889 C CA . ARG A 1 241 ? -10.485 1.648 22.074 1.00 92.69 241 ARG A CA 1
ATOM 1890 C C . ARG A 1 241 ? -11.100 0.407 22.715 1.00 92.69 241 ARG A C 1
ATOM 1892 O O . ARG A 1 241 ? -11.876 0.535 23.654 1.00 92.69 241 ARG A O 1
ATOM 1899 N N . GLN A 1 242 ? -10.750 -0.777 22.216 1.00 91.81 242 GLN A N 1
ATOM 1900 C CA . GLN A 1 242 ? -11.233 -2.059 22.734 1.00 91.81 242 GLN A CA 1
ATOM 1901 C C . GLN A 1 242 ? -10.442 -2.521 23.970 1.00 91.81 242 GLN A C 1
ATOM 1903 O O . GLN A 1 242 ? -11.001 -3.138 24.872 1.00 91.81 242 GLN A O 1
ATOM 1908 N N . ALA A 1 243 ? -9.150 -2.195 24.044 1.00 92.12 243 ALA A N 1
ATOM 1909 C CA . ALA A 1 243 ? -8.234 -2.654 25.084 1.00 92.12 243 ALA A CA 1
ATOM 1910 C C . ALA A 1 243 ? -8.422 -1.956 26.439 1.00 92.12 243 ALA A C 1
ATOM 1912 O O . ALA A 1 243 ? -7.859 -2.407 27.434 1.00 92.12 243 ALA A O 1
ATOM 1913 N N . GLN A 1 244 ? -9.219 -0.883 26.530 1.00 91.50 244 GLN A N 1
ATOM 1914 C CA . GLN A 1 244 ? -9.430 -0.157 27.793 1.00 91.50 244 GLN A CA 1
ATOM 1915 C C . GLN A 1 244 ? -9.925 -1.062 28.935 1.00 91.50 244 GLN A C 1
ATOM 1917 O O . GLN A 1 244 ? -9.631 -0.786 30.099 1.00 91.50 244 GLN A O 1
ATOM 1922 N N . GLN A 1 245 ? -10.612 -2.156 28.595 1.00 90.81 245 GLN A N 1
ATOM 1923 C CA . GLN A 1 245 ? -11.246 -3.077 29.538 1.00 90.81 245 GLN A CA 1
ATOM 1924 C C . GLN A 1 245 ? -10.483 -4.399 29.746 1.00 90.81 245 GLN A C 1
ATOM 1926 O O . GLN A 1 245 ? -10.855 -5.163 30.632 1.00 90.81 245 GLN A O 1
ATOM 1931 N N . ASP A 1 246 ? -9.421 -4.674 28.977 1.00 95.81 246 ASP A N 1
ATOM 1932 C CA . ASP A 1 246 ? -8.686 -5.948 29.027 1.00 95.81 246 ASP A CA 1
ATOM 1933 C C . ASP A 1 246 ? -7.172 -5.719 29.169 1.00 95.81 246 ASP A C 1
ATOM 1935 O O . ASP A 1 246 ? -6.487 -5.283 28.239 1.00 95.81 246 ASP A O 1
ATOM 1939 N N . GLU A 1 247 ? -6.633 -6.057 30.343 1.00 96.38 247 GLU A N 1
ATOM 1940 C CA . GLU A 1 247 ? -5.204 -5.934 30.650 1.00 96.38 247 GLU A CA 1
ATOM 1941 C C . GLU A 1 247 ? -4.310 -6.771 29.724 1.00 96.38 247 GLU A C 1
ATOM 1943 O O . GLU A 1 247 ? -3.207 -6.338 29.386 1.00 96.38 247 GLU A O 1
ATOM 1948 N N . LYS A 1 248 ? -4.773 -7.932 29.238 1.00 96.50 248 LYS A N 1
ATOM 1949 C CA . LYS A 1 248 ? -3.995 -8.733 28.280 1.00 96.50 248 LYS A CA 1
ATOM 1950 C C . LYS A 1 248 ? -3.867 -8.007 26.944 1.00 96.50 248 LYS A C 1
ATOM 1952 O O . LYS A 1 248 ? -2.782 -7.996 26.360 1.00 96.50 248 LYS A O 1
ATOM 1957 N N . LYS A 1 249 ? -4.939 -7.353 26.477 1.00 96.44 249 LYS A N 1
ATOM 1958 C CA . LYS A 1 249 ? -4.900 -6.539 25.250 1.00 96.44 249 LYS A CA 1
ATOM 1959 C C . LYS A 1 249 ? -3.977 -5.327 25.403 1.00 96.44 249 LYS A C 1
ATOM 1961 O O . LYS A 1 249 ? -3.209 -5.047 24.486 1.00 96.44 249 LYS A O 1
ATOM 1966 N N . LYS A 1 250 ? -3.962 -4.664 26.567 1.00 96.00 250 LYS A N 1
ATOM 1967 C CA . LYS A 1 250 ? -2.999 -3.579 26.858 1.00 96.00 250 LYS A CA 1
ATOM 1968 C C . LYS A 1 250 ? -1.550 -4.066 26.823 1.00 96.00 250 LYS A C 1
ATOM 1970 O O . LYS A 1 250 ? -0.695 -3.414 26.227 1.00 96.00 250 LYS A O 1
ATOM 1975 N N . GLN A 1 251 ? -1.270 -5.228 27.419 1.00 96.62 251 GLN A N 1
ATOM 1976 C CA . GLN A 1 251 ? 0.068 -5.824 27.384 1.00 96.62 251 GLN A CA 1
ATOM 1977 C C . GLN A 1 251 ? 0.508 -6.129 25.950 1.00 96.62 251 GLN A C 1
ATOM 1979 O O . GLN A 1 251 ? 1.614 -5.752 25.566 1.00 96.62 251 GLN A O 1
ATOM 1984 N N . ARG A 1 252 ? -0.358 -6.736 25.134 1.00 97.00 252 ARG A N 1
ATOM 1985 C CA . ARG A 1 252 ? -0.082 -6.991 23.711 1.00 97.00 252 ARG A CA 1
ATOM 1986 C C . ARG A 1 252 ? 0.176 -5.700 22.925 1.00 97.00 252 ARG A C 1
ATOM 1988 O O . ARG A 1 252 ? 1.203 -5.614 22.258 1.00 97.00 252 ARG A O 1
ATOM 1995 N N . LEU A 1 253 ? -0.652 -4.662 23.091 1.00 96.00 253 LEU A N 1
ATOM 1996 C CA . LEU A 1 253 ? -0.418 -3.342 22.481 1.00 96.00 253 LEU A CA 1
ATOM 1997 C C . LEU A 1 253 ? 0.965 -2.778 22.835 1.00 96.00 253 LEU A C 1
ATOM 1999 O O . LEU A 1 253 ? 1.705 -2.365 21.944 1.00 96.00 253 LEU A O 1
ATOM 2003 N N . SER A 1 254 ? 1.365 -2.856 24.108 1.00 95.44 254 SER A N 1
ATOM 2004 C CA . SER A 1 254 ? 2.684 -2.380 24.550 1.00 95.44 254 SER A CA 1
ATOM 2005 C C . SER A 1 254 ? 3.852 -3.139 23.899 1.00 95.44 254 SER A C 1
ATOM 2007 O O . SER A 1 254 ? 4.927 -2.577 23.667 1.00 95.44 254 SER A O 1
ATOM 2009 N N . LEU A 1 255 ? 3.660 -4.423 23.563 1.00 97.00 255 LEU A N 1
ATOM 2010 C CA . LEU A 1 255 ? 4.659 -5.207 22.837 1.00 97.00 255 LEU A CA 1
ATOM 2011 C C . LEU A 1 255 ? 4.776 -4.748 21.382 1.00 97.00 255 LEU A C 1
ATOM 2013 O O . LEU A 1 255 ? 5.901 -4.642 20.887 1.00 97.00 255 LEU A O 1
ATOM 2017 N N . ILE A 1 256 ? 3.655 -4.438 20.722 1.00 95.75 256 ILE A N 1
ATOM 2018 C CA . ILE A 1 256 ? 3.647 -3.896 19.355 1.00 95.75 256 ILE A CA 1
ATOM 2019 C C . ILE A 1 256 ? 4.341 -2.531 19.332 1.00 95.75 256 ILE A C 1
ATOM 2021 O O . ILE A 1 256 ? 5.265 -2.338 18.545 1.00 95.75 256 ILE A O 1
ATOM 2025 N N . GLU A 1 257 ? 4.013 -1.625 20.258 1.00 95.75 257 GLU A N 1
ATOM 2026 C CA . GLU A 1 257 ? 4.684 -0.320 20.393 1.00 95.75 257 GLU A CA 1
ATOM 2027 C C . GLU A 1 257 ? 6.201 -0.468 20.582 1.00 95.75 257 GLU A C 1
ATOM 2029 O O . GLU A 1 257 ? 7.006 0.223 19.949 1.00 95.75 257 GLU A O 1
ATOM 2034 N N . LYS A 1 258 ? 6.624 -1.416 21.428 1.00 96.50 258 LYS A N 1
ATOM 2035 C CA . LYS A 1 258 ? 8.045 -1.707 21.644 1.00 96.50 258 LYS A CA 1
ATOM 2036 C C . LYS A 1 258 ? 8.720 -2.222 20.370 1.00 96.50 258 LYS A C 1
ATOM 2038 O O . LYS A 1 258 ? 9.874 -1.864 20.124 1.00 96.50 258 LYS A O 1
ATOM 2043 N N . ARG A 1 259 ? 8.042 -3.055 19.570 1.00 96.44 259 ARG A N 1
ATOM 2044 C CA . ARG A 1 259 ? 8.547 -3.510 18.261 1.00 96.44 259 ARG A CA 1
ATOM 2045 C C . ARG A 1 259 ? 8.649 -2.346 17.274 1.00 96.44 259 ARG A C 1
ATOM 2047 O O . ARG A 1 259 ? 9.715 -2.172 16.689 1.00 96.44 259 ARG A O 1
ATOM 2054 N N . GLN A 1 260 ? 7.634 -1.487 17.180 1.00 95.50 260 GLN A N 1
ATOM 2055 C CA . GLN A 1 260 ? 7.668 -0.292 16.329 1.00 95.50 260 GLN A CA 1
ATOM 2056 C C . GLN A 1 260 ? 8.808 0.660 16.698 1.00 95.50 260 GLN A C 1
ATOM 2058 O O . GLN A 1 260 ? 9.484 1.193 15.820 1.00 95.50 260 GLN A O 1
ATOM 2063 N N . LYS A 1 261 ? 9.084 0.845 17.995 1.00 94.94 261 LYS A N 1
ATOM 2064 C CA . LYS A 1 261 ? 10.231 1.646 18.441 1.00 94.94 261 LYS A CA 1
ATOM 2065 C C . LYS A 1 261 ? 11.556 1.060 17.942 1.00 94.94 261 LYS A C 1
ATOM 2067 O O . LYS A 1 261 ? 12.381 1.797 17.409 1.00 94.94 261 LYS A O 1
ATOM 2072 N N . LYS A 1 262 ? 11.741 -0.260 18.057 1.00 96.00 262 LYS A N 1
ATOM 2073 C CA . LYS A 1 262 ? 12.934 -0.946 17.531 1.00 96.00 262 LYS A CA 1
ATOM 2074 C C . LYS A 1 262 ? 13.044 -0.824 16.011 1.00 96.00 262 LYS A C 1
ATOM 2076 O O . LYS A 1 262 ? 14.135 -0.585 15.501 1.00 96.00 262 LYS A O 1
ATOM 2081 N N . GLN A 1 263 ? 11.932 -0.952 15.287 1.00 94.94 263 GLN A N 1
ATOM 2082 C CA . GLN A 1 263 ? 11.910 -0.724 13.842 1.00 94.94 263 GLN A CA 1
ATOM 2083 C C . GLN A 1 263 ? 12.307 0.708 13.495 1.00 94.94 263 GLN A C 1
ATOM 2085 O O . GLN A 1 263 ? 13.109 0.900 12.591 1.00 94.94 263 GLN A O 1
ATOM 2090 N N . ALA A 1 264 ? 11.796 1.706 14.219 1.00 93.94 264 ALA A N 1
ATOM 2091 C CA . ALA A 1 264 ? 12.142 3.108 14.004 1.00 93.94 264 ALA A CA 1
ATOM 2092 C C . ALA A 1 264 ? 13.640 3.373 14.234 1.00 93.94 264 ALA A C 1
ATOM 2094 O O . ALA A 1 264 ? 14.258 4.105 13.461 1.00 93.94 264 ALA A O 1
ATOM 2095 N N . GLU A 1 265 ? 14.241 2.745 15.248 1.00 95.31 265 GLU A N 1
ATOM 2096 C CA . GLU A 1 265 ? 15.691 2.777 15.484 1.00 95.31 265 GLU A CA 1
ATOM 2097 C C . GLU A 1 265 ? 16.461 2.128 14.319 1.00 95.31 265 GLU A C 1
ATOM 2099 O O . GLU A 1 265 ? 17.388 2.735 13.780 1.00 95.31 265 GLU A O 1
ATOM 2104 N N . LYS A 1 266 ? 16.035 0.942 13.859 1.00 95.56 266 LYS A N 1
ATOM 2105 C CA . LYS A 1 266 ? 16.621 0.258 12.690 1.00 95.56 266 LYS A CA 1
ATOM 2106 C C . LYS A 1 266 ? 16.524 1.117 11.426 1.00 95.56 266 LYS A C 1
ATOM 2108 O O . LYS A 1 266 ? 17.498 1.277 10.695 1.00 95.56 266 LYS A O 1
ATOM 2113 N N . ILE A 1 267 ? 15.370 1.732 11.202 1.00 94.94 267 ILE A N 1
ATOM 2114 C CA . ILE A 1 267 ? 15.102 2.676 10.120 1.00 94.94 267 ILE A CA 1
ATOM 2115 C C . ILE A 1 267 ? 16.033 3.887 10.182 1.00 94.94 267 ILE A C 1
ATOM 2117 O O . ILE A 1 267 ? 16.555 4.296 9.146 1.00 94.94 267 ILE A O 1
ATOM 2121 N N . ALA A 1 268 ? 16.254 4.459 11.367 1.00 93.62 268 ALA A N 1
ATOM 2122 C CA . ALA A 1 268 ? 17.140 5.606 11.531 1.00 93.62 268 ALA A CA 1
ATOM 2123 C C . ALA A 1 268 ? 18.579 5.262 11.119 1.00 93.62 268 ALA A C 1
ATOM 2125 O O . ALA A 1 268 ? 19.207 6.045 10.410 1.00 93.62 268 ALA A O 1
ATOM 2126 N N . VAL A 1 269 ? 19.058 4.065 11.473 1.00 94.94 269 VAL A N 1
ATOM 2127 C CA . VAL A 1 269 ? 20.368 3.553 11.036 1.00 94.94 269 VAL A CA 1
ATOM 2128 C C . VAL A 1 269 ? 20.398 3.317 9.521 1.00 94.94 269 VAL A C 1
ATOM 2130 O O . VAL A 1 269 ? 21.360 3.682 8.846 1.00 94.94 269 VAL A O 1
ATOM 2133 N N . LEU A 1 270 ? 19.338 2.740 8.946 1.00 94.12 270 LEU A N 1
ATOM 2134 C CA . LEU A 1 270 ? 19.252 2.510 7.499 1.00 94.12 270 LEU A CA 1
ATOM 2135 C C . LEU A 1 270 ? 19.179 3.810 6.697 1.00 94.12 270 LEU A C 1
ATOM 2137 O O . LEU A 1 270 ? 19.713 3.870 5.590 1.00 94.12 270 LEU A O 1
ATOM 2141 N N . ALA A 1 271 ? 18.570 4.863 7.245 1.00 93.38 271 ALA A N 1
ATOM 2142 C CA . ALA A 1 271 ? 18.414 6.149 6.576 1.00 93.38 271 ALA A CA 1
ATOM 2143 C C . ALA A 1 271 ? 19.750 6.801 6.190 1.00 93.38 271 ALA A C 1
ATOM 2145 O O . ALA A 1 271 ? 19.770 7.608 5.265 1.00 93.38 271 ALA A O 1
ATOM 2146 N N . GLU A 1 272 ? 20.865 6.438 6.825 1.00 93.44 272 GLU A N 1
ATOM 2147 C CA . GLU A 1 272 ? 22.202 6.894 6.421 1.00 93.44 272 GLU A CA 1
ATOM 2148 C C . GLU A 1 272 ? 22.658 6.279 5.089 1.00 93.44 272 GLU A C 1
ATOM 2150 O O . GLU A 1 272 ? 23.384 6.918 4.329 1.00 93.44 272 GLU A O 1
ATOM 2155 N N . LYS A 1 273 ? 22.187 5.066 4.778 1.00 93.50 273 LYS A N 1
ATOM 2156 C CA . LYS A 1 273 ? 22.547 4.289 3.579 1.00 93.50 273 LYS A CA 1
ATOM 2157 C C . LYS A 1 273 ? 21.568 4.481 2.420 1.00 93.50 273 LYS A C 1
ATOM 2159 O O . LYS A 1 273 ? 21.897 4.189 1.275 1.00 93.50 273 LYS A O 1
ATOM 2164 N N . LEU A 1 274 ? 20.354 4.948 2.709 1.00 93.19 274 LEU A N 1
ATOM 2165 C CA . LEU A 1 274 ? 19.302 5.120 1.711 1.00 93.19 274 LEU A CA 1
ATOM 2166 C C . LEU A 1 274 ? 19.564 6.302 0.772 1.00 93.19 274 LEU A C 1
ATOM 2168 O O . LEU A 1 274 ? 20.205 7.291 1.125 1.00 93.19 274 LEU A O 1
ATOM 2172 N N . THR A 1 275 ? 18.986 6.235 -0.426 1.00 92.44 275 THR A N 1
ATOM 2173 C CA . THR A 1 275 ? 18.931 7.380 -1.343 1.00 92.44 275 THR A CA 1
ATOM 2174 C C . THR A 1 275 ? 18.011 8.471 -0.788 1.00 92.44 275 THR A C 1
ATOM 2176 O O . THR A 1 275 ? 17.073 8.187 -0.044 1.00 92.44 275 THR A O 1
ATOM 2179 N N . GLU A 1 276 ? 18.215 9.734 -1.175 1.00 92.25 276 GLU A N 1
ATOM 2180 C CA . GLU A 1 276 ? 17.337 10.838 -0.740 1.00 92.25 276 GLU A CA 1
ATOM 2181 C C . GLU A 1 276 ? 15.861 10.622 -1.115 1.00 92.25 276 GLU A C 1
ATOM 2183 O O . GLU A 1 276 ? 14.971 11.076 -0.397 1.00 92.25 276 GLU A O 1
ATOM 2188 N N . ALA A 1 277 ? 15.585 9.908 -2.212 1.00 90.56 277 ALA A N 1
ATOM 2189 C CA . ALA A 1 277 ? 14.227 9.532 -2.597 1.00 90.56 277 ALA A CA 1
ATOM 2190 C C . ALA A 1 277 ? 13.618 8.538 -1.593 1.00 90.56 277 ALA A C 1
ATOM 2192 O O . ALA A 1 277 ? 12.567 8.819 -1.018 1.00 90.56 277 ALA A O 1
ATOM 2193 N N . ALA A 1 278 ? 14.327 7.451 -1.273 1.00 91.69 278 ALA A N 1
ATOM 2194 C CA . ALA A 1 278 ? 13.885 6.478 -0.275 1.00 91.69 278 ALA A CA 1
ATOM 2195 C C . ALA A 1 278 ? 13.742 7.101 1.128 1.00 91.69 278 ALA A C 1
ATOM 2197 O O . ALA A 1 278 ? 12.740 6.874 1.808 1.00 91.69 278 ALA A O 1
ATOM 2198 N N . LYS A 1 279 ? 14.675 7.973 1.545 1.00 92.69 279 LYS A N 1
ATOM 2199 C CA . LYS A 1 279 ? 14.611 8.672 2.845 1.00 92.69 279 LYS A CA 1
ATOM 2200 C C . LYS A 1 279 ? 13.312 9.456 3.042 1.00 92.69 279 LYS A C 1
ATOM 2202 O O . LYS A 1 279 ? 12.849 9.570 4.175 1.00 92.69 279 LYS A O 1
ATOM 2207 N N . LYS A 1 280 ? 12.694 9.993 1.981 1.00 92.44 280 LYS A N 1
ATOM 2208 C CA . LYS A 1 280 ? 11.409 10.716 2.086 1.00 92.44 280 LYS A CA 1
ATOM 2209 C C . LYS A 1 280 ? 10.273 9.834 2.597 1.00 92.44 280 LYS A C 1
ATOM 2211 O O . LYS A 1 280 ? 9.382 10.352 3.260 1.00 92.44 280 LYS A O 1
ATOM 2216 N N . HIS A 1 281 ? 10.320 8.539 2.304 1.00 91.25 281 HIS A N 1
ATOM 2217 C CA . HIS A 1 281 ? 9.297 7.577 2.707 1.00 91.25 281 HIS A CA 1
ATOM 2218 C C . HIS A 1 281 ? 9.582 6.945 4.069 1.00 91.25 281 HIS A C 1
ATOM 2220 O O . HIS A 1 281 ? 8.656 6.519 4.743 1.00 91.25 281 HIS A O 1
ATOM 2226 N N . VAL A 1 282 ? 10.847 6.920 4.488 1.00 88.00 282 VAL A N 1
ATOM 2227 C CA . VAL A 1 282 ? 11.282 6.305 5.750 1.00 88.00 282 VAL A CA 1
ATOM 2228 C C . VAL A 1 282 ? 11.316 7.300 6.914 1.00 88.00 282 VAL A C 1
ATOM 2230 O O . VAL A 1 282 ? 11.355 6.897 8.076 1.00 88.00 282 VAL A O 1
ATOM 2233 N N . LYS A 1 283 ? 11.291 8.612 6.635 1.00 79.44 283 LYS A N 1
ATOM 2234 C CA . LYS A 1 283 ? 11.259 9.627 7.693 1.00 79.44 283 LYS A CA 1
ATOM 2235 C C . LYS A 1 283 ? 10.083 9.339 8.624 1.00 79.44 283 LYS A C 1
ATOM 2237 O O . LYS A 1 283 ? 8.955 9.322 8.132 1.00 79.44 283 LYS A O 1
ATOM 2242 N N . PRO A 1 284 ? 10.322 9.165 9.939 1.00 66.12 284 PRO A N 1
ATOM 2243 C CA . PRO A 1 284 ? 9.249 8.938 10.887 1.00 66.12 284 PRO A CA 1
ATOM 2244 C C . PRO A 1 284 ? 8.286 10.110 10.746 1.00 66.12 284 PRO A C 1
ATOM 2246 O O . PRO A 1 284 ? 8.635 11.258 11.047 1.00 66.12 284 PRO A O 1
ATOM 2249 N N . GLY A 1 285 ? 7.104 9.840 10.188 1.00 60.38 285 GLY A N 1
ATOM 2250 C CA . GLY A 1 285 ? 6.053 10.834 10.100 1.00 60.38 285 GLY A CA 1
ATOM 2251 C C . GLY A 1 285 ? 5.849 11.327 11.518 1.00 60.38 285 GLY A C 1
ATOM 2252 O O . GLY A 1 285 ? 5.560 10.508 12.384 1.00 60.38 285 GLY A O 1
ATOM 2253 N N . ARG A 1 286 ? 6.116 12.619 11.776 1.00 56.12 286 ARG A N 1
ATOM 2254 C CA . ARG A 1 286 ? 5.984 13.238 13.104 1.00 56.12 286 ARG A CA 1
ATOM 2255 C C . ARG A 1 286 ? 4.684 12.731 13.712 1.00 56.12 286 ARG A C 1
ATOM 2257 O O . ARG A 1 286 ? 3.619 13.164 13.272 1.00 56.12 286 ARG A O 1
ATOM 2264 N N . ALA A 1 287 ? 4.778 11.785 14.645 1.00 54.41 287 ALA A N 1
ATOM 2265 C CA . ALA A 1 287 ? 3.621 11.121 15.208 1.00 54.41 287 ALA A CA 1
ATOM 2266 C C . ALA A 1 287 ? 2.825 12.193 15.950 1.00 54.41 287 ALA A C 1
ATOM 2268 O O . ALA A 1 287 ? 3.147 12.574 17.072 1.00 54.41 287 ALA A O 1
ATOM 2269 N N . LYS A 1 288 ? 1.800 12.740 15.290 1.00 55.16 288 LYS A N 1
ATOM 2270 C CA . LYS A 1 288 ? 0.942 13.795 15.845 1.00 55.16 288 LYS A CA 1
ATOM 2271 C C . LYS A 1 288 ? 0.107 13.296 17.033 1.00 55.16 288 LYS A C 1
ATOM 2273 O O . LYS A 1 288 ? -0.615 14.085 17.632 1.00 55.16 288 LYS A O 1
ATOM 2278 N N . HIS A 1 289 ? 0.217 12.017 17.389 1.00 52.00 289 HIS A N 1
ATOM 2279 C CA . HIS A 1 289 ? -0.565 11.374 18.437 1.00 52.00 289 HIS A CA 1
ATOM 2280 C C . HIS A 1 289 ? 0.033 11.490 19.848 1.00 52.00 289 HIS A C 1
ATOM 2282 O O . HIS A 1 289 ? -0.693 11.272 20.810 1.00 52.00 289 HIS A O 1
ATOM 2288 N N . ALA A 1 290 ? 1.281 11.948 20.015 1.00 49.25 290 ALA A N 1
ATOM 2289 C CA . ALA A 1 290 ? 1.890 12.061 21.348 1.00 49.25 290 ALA A CA 1
ATOM 2290 C C . ALA A 1 290 ? 1.314 13.185 22.245 1.00 49.25 290 ALA A C 1
ATOM 2292 O O . ALA A 1 290 ? 1.595 13.207 23.436 1.00 49.25 290 ALA A O 1
ATOM 2293 N N . ASN A 1 291 ? 0.491 14.104 21.722 1.00 47.44 291 ASN A N 1
ATOM 2294 C CA . ASN A 1 291 ? 0.021 15.277 22.482 1.00 47.44 291 ASN A CA 1
ATOM 2295 C C . ASN A 1 291 ? -1.423 15.196 23.006 1.00 47.44 291 ASN A C 1
ATOM 2297 O O . ASN A 1 291 ? -1.946 16.209 23.466 1.00 47.44 291 ASN A O 1
ATOM 2301 N N . LYS A 1 292 ? -2.095 14.037 22.948 1.00 52.38 292 LYS A N 1
ATOM 2302 C CA . LYS A 1 292 ? -3.511 13.935 23.363 1.00 52.38 292 LYS A CA 1
ATOM 2303 C C . LYS A 1 292 ? -3.772 13.230 24.701 1.00 52.38 292 LYS A C 1
ATOM 2305 O O . LYS A 1 292 ? -4.930 13.109 25.069 1.00 52.38 292 LYS A O 1
ATOM 2310 N N . ALA A 1 293 ? -2.733 12.822 25.433 1.00 47.31 293 ALA A N 1
ATOM 2311 C CA . ALA A 1 293 ? -2.862 12.153 26.737 1.00 47.31 293 ALA A CA 1
ATOM 2312 C C . ALA A 1 293 ? -2.514 13.048 27.949 1.00 47.31 293 ALA A C 1
ATOM 2314 O O . ALA A 1 293 ? -2.326 12.539 29.047 1.00 47.31 293 ALA A O 1
ATOM 2315 N N . ALA A 1 294 ? -2.404 14.369 27.762 1.00 46.38 294 ALA A N 1
ATOM 2316 C CA . ALA A 1 294 ? -2.031 15.312 28.824 1.00 46.38 294 ALA A CA 1
ATOM 2317 C C . ALA A 1 294 ? -3.177 16.227 29.307 1.00 46.38 294 ALA A C 1
ATOM 2319 O O . ALA A 1 294 ? -2.893 17.210 29.983 1.00 46.38 294 ALA A O 1
ATOM 2320 N N . ASN A 1 295 ? -4.440 15.923 28.977 1.00 39.53 295 ASN A N 1
ATOM 2321 C CA . ASN A 1 295 ? -5.623 16.641 29.475 1.00 39.53 295 ASN A CA 1
ATOM 2322 C C . ASN A 1 295 ? -6.690 15.670 29.968 1.00 39.53 295 ASN A C 1
ATOM 2324 O O . ASN A 1 295 ? -7.019 14.748 29.187 1.00 39.53 295 ASN A O 1
#

Radius of gyration: 28.75 Å; chains: 1; bounding box: 59×48×91 Å

pLDDT: mean 88.38, std 14.36, range [39.53, 98.62]